Protein AF-A0A6J6XA28-F1 (afdb_monomer_lite)

Radius of gyration: 30.86 Å; chains: 1; bounding box: 81×33×80 Å

Secondary structure (DSSP, 8-state):
-HHHHHHHHHHHT--TTTTTSSHHHHHHHHHHHHHHHHHHHHHHHHHHHHTT--S----S-----HHHHHHHHHHHHHHHHHHHHHHHHHHHT-HHHHSSPPPEEEEEEETTEEEEEEEES-SSEEEEEEEEEE-SS-TT---SEEEEEEE-TTS--PPEEE--EEEETTEEEEEEEEE-SSEEEEEEEEEEETTTEEEEEEEEEEE-

InterPro domains:
  IPR008457 Copper resistance protein D domain [PF05425] (2-90)
  IPR032694 Copper transport protein C/D [PTHR34820] (2-203)

Foldseek 3Di:
DVVVVVVVVVVVVVDPPCLPPDPLNVVVVVLVVLVVVLVVVVVVVVCVVVVPPDDDDDDDDDPPPVVNVVVVVVSVVSVVVSVVVVVVVVVVSPVCVVPPQCWDWDWDAWPNKIWIWIWPSQAAFWIKIKIAIADPPDLQAFFPDKWKWKDAVVDPDPIHTDDWDDPDRSMIIDRGPHDHDFDFIKMKMWGHHPNHDITIDIDTRGYD

Structure (mmCIF, N/CA/C/O backbone):
data_AF-A0A6J6XA28-F1
#
_entry.id   AF-A0A6J6XA28-F1
#
loop_
_atom_site.group_PDB
_atom_site.id
_atom_site.type_symbol
_atom_site.label_atom_id
_atom_site.label_alt_id
_atom_site.label_comp_id
_atom_site.label_asym_id
_atom_site.label_entity_id
_atom_site.label_seq_id
_atom_site.pdbx_PDB_ins_code
_atom_site.Cartn_x
_atom_site.Cartn_y
_atom_site.Cartn_z
_atom_site.occupancy
_atom_site.B_iso_or_equiv
_atom_site.auth_seq_id
_atom_site.auth_comp_id
_atom_site.auth_asym_id
_atom_site.auth_atom_id
_atom_site.pdbx_PDB_model_num
ATOM 1 N N . MET A 1 1 ? 0.471 -16.548 -41.569 1.00 47.50 1 MET A N 1
ATOM 2 C CA . MET A 1 1 ? 1.062 -16.114 -40.283 1.00 47.50 1 MET A CA 1
ATOM 3 C C . MET A 1 1 ? 2.075 -14.975 -40.429 1.00 47.50 1 MET A C 1
ATOM 5 O O . MET A 1 1 ? 2.009 -14.059 -39.628 1.00 47.50 1 MET A O 1
ATOM 9 N N . ALA A 1 2 ? 2.940 -14.934 -41.454 1.00 48.88 2 ALA A N 1
ATOM 10 C CA . ALA A 1 2 ? 3.823 -13.770 -41.674 1.00 48.88 2 ALA A CA 1
ATOM 11 C C . ALA A 1 2 ? 3.091 -12.513 -42.208 1.00 48.88 2 ALA A C 1
ATOM 13 O O . ALA A 1 2 ? 3.475 -11.390 -41.903 1.00 48.88 2 ALA A O 1
ATOM 14 N N . LEU A 1 3 ? 1.999 -12.691 -42.963 1.00 47.97 3 LEU A N 1
ATOM 15 C CA . LEU A 1 3 ? 1.281 -11.584 -43.613 1.00 47.97 3 LEU A CA 1
ATOM 16 C C . LEU A 1 3 ? 0.371 -10.785 -42.655 1.00 47.97 3 LEU A C 1
ATOM 18 O O . LEU A 1 3 ? 0.188 -9.585 -42.834 1.00 47.97 3 LEU A O 1
ATOM 22 N N . SER A 1 4 ? -0.170 -11.422 -41.610 1.00 50.34 4 SER A N 1
ATOM 23 C CA . SER A 1 4 ? -1.056 -10.770 -40.630 1.00 50.34 4 SER A CA 1
ATOM 24 C C . SER A 1 4 ? -0.295 -9.886 -39.640 1.00 50.34 4 SER A C 1
ATOM 26 O O . SER A 1 4 ? -0.815 -8.849 -39.237 1.00 50.34 4 SER A O 1
ATOM 28 N N . GLY A 1 5 ? 0.953 -10.244 -39.315 1.00 49.97 5 GLY A N 1
ATOM 29 C CA . GLY A 1 5 ? 1.827 -9.431 -38.465 1.00 49.97 5 GLY A CA 1
ATOM 30 C C . GLY A 1 5 ? 2.211 -8.099 -39.116 1.00 49.97 5 GLY A C 1
ATOM 31 O O . GLY A 1 5 ? 2.236 -7.075 -38.444 1.00 49.97 5 GLY A O 1
ATOM 32 N N . VAL A 1 6 ? 2.409 -8.082 -40.440 1.00 55.50 6 VAL A N 1
ATOM 33 C CA . VAL A 1 6 ? 2.708 -6.851 -41.197 1.00 55.50 6 VAL A CA 1
ATOM 34 C C . VAL A 1 6 ? 1.489 -5.922 -41.252 1.00 55.50 6 VAL A C 1
ATOM 36 O O . VAL A 1 6 ? 1.622 -4.714 -41.076 1.00 55.50 6 VAL A O 1
ATOM 39 N N . VAL A 1 7 ? 0.281 -6.472 -41.416 1.00 57.00 7 VAL A N 1
ATOM 40 C CA . VAL A 1 7 ? -0.965 -5.682 -41.422 1.00 57.00 7 VAL A CA 1
ATOM 41 C C . VAL A 1 7 ? -1.300 -5.133 -40.029 1.00 57.00 7 VAL A C 1
ATOM 43 O O . VAL A 1 7 ? -1.771 -4.001 -39.917 1.00 57.00 7 VAL A O 1
ATOM 46 N N . GLN A 1 8 ? -1.025 -5.886 -38.958 1.00 54.06 8 GLN A N 1
ATOM 47 C CA . GLN A 1 8 ? -1.181 -5.396 -37.582 1.00 54.06 8 GLN A CA 1
ATOM 48 C C . GLN A 1 8 ? -0.136 -4.339 -37.216 1.00 54.06 8 GLN A C 1
ATOM 50 O O . GLN A 1 8 ? -0.501 -3.333 -36.610 1.00 54.06 8 GLN A O 1
ATOM 55 N N . ALA A 1 9 ? 1.114 -4.499 -37.661 1.00 50.31 9 ALA A N 1
ATOM 56 C CA . ALA A 1 9 ? 2.158 -3.492 -37.487 1.00 50.31 9 ALA A CA 1
ATOM 57 C C . ALA A 1 9 ? 1.793 -2.170 -38.181 1.00 50.31 9 ALA A C 1
ATOM 59 O O . ALA A 1 9 ? 1.974 -1.107 -37.598 1.00 50.31 9 ALA A O 1
ATOM 60 N N . LEU A 1 10 ? 1.190 -2.227 -39.376 1.00 52.31 10 LEU A N 1
ATOM 61 C CA . LEU A 1 10 ? 0.716 -1.041 -40.101 1.00 52.31 10 LEU A CA 1
ATOM 62 C C . LEU A 1 10 ? -0.520 -0.385 -39.463 1.00 52.31 10 LEU A C 1
ATOM 64 O O . LEU A 1 10 ? -0.691 0.823 -39.592 1.00 52.31 10 LEU A O 1
ATOM 68 N N . ARG A 1 11 ? -1.362 -1.141 -38.741 1.00 54.91 11 ARG A N 1
ATOM 69 C CA . ARG A 1 11 ? -2.490 -0.576 -37.972 1.00 54.91 11 ARG A CA 1
ATOM 70 C C . ARG A 1 11 ? -2.069 0.011 -36.623 1.00 54.91 11 ARG A C 1
ATOM 72 O O . ARG A 1 11 ? -2.659 0.999 -36.200 1.00 54.91 11 ARG A O 1
ATOM 79 N N . GLN A 1 12 ? -1.043 -0.539 -35.973 1.00 43.19 12 GLN A N 1
ATOM 80 C CA . GLN A 1 12 ? -0.402 0.097 -34.811 1.00 43.19 12 GLN A CA 1
ATOM 81 C C . GLN A 1 12 ? 0.414 1.339 -35.205 1.00 43.19 12 GLN A C 1
ATOM 83 O O . GLN A 1 12 ? 0.553 2.255 -34.401 1.00 43.19 12 GLN A O 1
ATOM 88 N N . LEU A 1 13 ? 0.848 1.434 -36.467 1.00 46.06 13 LEU A N 1
ATOM 89 C CA . LEU A 1 13 ? 1.416 2.636 -37.094 1.00 46.06 13 LEU A CA 1
ATOM 90 C C . LEU A 1 13 ? 0.362 3.712 -37.448 1.00 46.06 13 LEU A C 1
ATOM 92 O O . LEU A 1 13 ? 0.594 4.565 -38.301 1.00 46.06 13 LEU A O 1
ATOM 96 N N . GLY A 1 14 ? -0.802 3.694 -36.796 1.00 42.38 14 GLY A N 1
ATOM 97 C CA . GLY A 1 14 ? -1.928 4.605 -37.025 1.00 42.38 14 GLY A CA 1
ATOM 98 C C . GLY A 1 14 ? -1.754 6.034 -36.500 1.00 42.38 14 GLY A C 1
ATOM 99 O O . GLY A 1 14 ? -2.740 6.748 -36.357 1.00 42.38 14 GLY A O 1
ATOM 100 N N . SER A 1 15 ? -0.534 6.489 -36.212 1.00 49.00 15 SER A N 1
ATOM 101 C CA . SER A 1 15 ? -0.290 7.908 -35.948 1.00 49.00 15 SER A CA 1
ATOM 102 C C . SER A 1 15 ? 1.122 8.302 -36.363 1.00 49.00 15 SER A C 1
ATOM 104 O O . SER A 1 15 ? 2.054 8.332 -35.562 1.00 49.00 15 SER A O 1
ATOM 106 N N . PHE A 1 16 ? 1.270 8.694 -37.628 1.00 47.44 16 PHE A N 1
ATOM 107 C CA . PHE A 1 16 ? 2.436 9.448 -38.104 1.00 47.44 16 PHE A CA 1
ATOM 108 C C . PHE A 1 16 ? 2.680 10.741 -37.294 1.00 47.44 16 PHE A C 1
ATOM 110 O O . PHE A 1 16 ? 3.769 11.300 -37.350 1.00 47.44 16 PHE A O 1
ATOM 117 N N . ASN A 1 17 ? 1.702 11.186 -36.495 1.00 45.00 17 ASN A N 1
ATOM 118 C CA . ASN A 1 17 ? 1.796 12.354 -35.619 1.00 45.00 17 ASN A CA 1
ATOM 119 C C . ASN A 1 17 ? 2.495 12.049 -34.273 1.00 45.00 17 ASN A C 1
ATOM 121 O O . ASN A 1 17 ? 3.013 12.950 -33.620 1.00 45.00 17 ASN A O 1
ATOM 125 N N . ALA A 1 18 ? 2.584 10.774 -33.870 1.00 46.44 18 ALA A N 1
ATOM 126 C CA . ALA A 1 18 ? 3.345 10.359 -32.686 1.00 46.44 18 ALA A CA 1
ATOM 127 C C . ALA A 1 18 ? 4.867 10.318 -32.938 1.00 46.44 18 ALA A C 1
ATOM 129 O O . ALA A 1 18 ? 5.649 10.419 -31.994 1.00 46.44 18 ALA A O 1
ATOM 130 N N . LEU A 1 19 ? 5.290 10.210 -34.203 1.00 46.62 19 LEU A N 1
ATOM 131 C CA . LEU A 1 19 ? 6.700 10.148 -34.613 1.00 46.62 19 LEU A CA 1
ATOM 132 C C . LEU A 1 19 ? 7.415 11.506 -34.577 1.00 46.62 19 LEU A C 1
ATOM 134 O O . LEU A 1 19 ? 8.636 11.534 -34.453 1.00 46.62 19 LEU A O 1
ATOM 138 N N . THR A 1 20 ? 6.686 12.620 -34.672 1.00 52.06 20 THR A N 1
ATOM 139 C CA . THR A 1 20 ? 7.284 13.962 -34.777 1.00 52.06 20 THR A CA 1
ATOM 140 C C . THR A 1 20 ? 6.996 14.874 -33.584 1.00 52.06 20 THR A C 1
ATOM 142 O O . THR A 1 20 ? 7.818 15.739 -33.305 1.00 52.06 20 THR A O 1
ATOM 145 N N . ASN A 1 21 ? 5.900 14.665 -32.838 1.00 47.25 21 ASN A N 1
ATOM 146 C CA . ASN A 1 21 ? 5.492 15.542 -31.725 1.00 47.25 21 ASN A CA 1
ATOM 147 C C . ASN A 1 21 ? 5.671 14.948 -30.314 1.00 47.25 21 ASN A C 1
ATOM 149 O O . ASN A 1 21 ? 5.225 15.546 -29.338 1.00 47.25 21 ASN A O 1
ATOM 153 N N . THR A 1 22 ? 6.318 13.788 -30.168 1.00 59.22 22 THR A N 1
ATOM 154 C CA . THR A 1 22 ? 6.568 13.174 -28.851 1.00 59.22 22 THR A CA 1
ATOM 155 C C . THR A 1 22 ? 8.067 13.005 -28.599 1.00 59.22 22 THR A C 1
ATOM 157 O O . THR A 1 22 ? 8.825 12.710 -29.524 1.00 59.22 22 THR A O 1
ATOM 160 N N . SER A 1 23 ? 8.507 13.141 -27.341 1.00 57.81 23 SER A N 1
ATOM 161 C CA . SER A 1 23 ? 9.904 12.899 -26.924 1.00 57.81 23 SER A CA 1
ATOM 162 C C . SER A 1 23 ? 10.412 11.503 -27.317 1.00 57.81 23 SER A C 1
ATOM 164 O O . SER A 1 23 ? 11.607 11.293 -27.498 1.00 57.81 23 SER A O 1
ATOM 166 N N . TYR A 1 24 ? 9.499 10.545 -27.492 1.00 54.84 24 TYR A N 1
ATOM 167 C CA . TYR A 1 24 ? 9.795 9.204 -27.985 1.00 54.84 24 TYR A CA 1
ATOM 168 C C . TYR A 1 24 ? 10.223 9.205 -29.463 1.00 54.84 24 TYR A C 1
ATOM 170 O O . TYR A 1 24 ? 11.218 8.577 -29.829 1.00 54.84 24 TYR A O 1
ATOM 178 N N . GLY A 1 25 ? 9.498 9.942 -30.312 1.00 55.88 25 GLY A N 1
ATOM 179 C CA . GLY A 1 25 ? 9.781 10.050 -31.744 1.00 55.88 25 GLY A CA 1
ATOM 180 C C . GLY A 1 25 ? 11.133 10.704 -32.039 1.00 55.88 25 GLY A C 1
ATOM 181 O O . GLY A 1 25 ? 11.901 10.205 -32.862 1.00 55.88 25 GLY A O 1
ATOM 182 N N . THR A 1 26 ? 11.489 11.759 -31.300 1.00 60.62 26 THR A N 1
ATOM 183 C CA . THR A 1 26 ? 12.793 12.430 -31.440 1.00 60.62 26 THR A CA 1
ATOM 184 C C . THR A 1 26 ? 13.956 11.553 -30.973 1.00 60.62 26 THR A C 1
ATOM 186 O O . THR A 1 26 ? 14.986 11.499 -31.650 1.00 60.62 26 THR A O 1
ATOM 189 N N . LEU A 1 27 ? 13.792 10.799 -29.879 1.00 65.75 27 LEU A N 1
ATOM 190 C CA . LEU A 1 27 ? 14.783 9.812 -29.434 1.00 65.75 27 LEU A CA 1
ATOM 191 C C . LEU A 1 27 ? 14.988 8.694 -30.467 1.00 65.75 27 LEU A C 1
ATOM 193 O O . LEU A 1 27 ? 16.124 8.285 -30.719 1.00 65.75 27 LEU A O 1
ATOM 197 N N . LEU A 1 28 ? 13.914 8.229 -31.112 1.00 63.97 28 LEU A N 1
ATOM 198 C CA . LEU A 1 28 ? 13.995 7.220 -32.168 1.00 63.97 28 LEU A CA 1
ATOM 199 C C . LEU A 1 28 ? 14.766 7.732 -33.396 1.00 63.97 28 LEU A C 1
ATOM 201 O O . LEU A 1 28 ? 15.584 7.000 -33.954 1.00 63.97 28 LEU A O 1
ATOM 205 N N . ILE A 1 29 ? 14.558 8.991 -33.789 1.00 64.94 29 ILE A N 1
ATOM 206 C CA . ILE A 1 29 ? 15.274 9.617 -34.911 1.00 64.94 29 ILE A CA 1
ATOM 207 C C . ILE A 1 29 ? 16.775 9.715 -34.615 1.00 64.94 29 ILE A C 1
ATOM 209 O O . ILE A 1 29 ? 17.587 9.267 -35.427 1.00 64.94 29 ILE A O 1
ATOM 213 N N . TRP A 1 30 ? 17.160 10.221 -33.437 1.00 72.44 30 TRP A N 1
ATOM 214 C CA . TRP A 1 30 ? 18.573 10.304 -33.037 1.00 72.44 30 TRP A CA 1
ATOM 215 C C . TRP A 1 30 ? 19.254 8.937 -33.007 1.00 72.44 30 TRP A C 1
ATOM 217 O O . TRP A 1 30 ? 20.399 8.794 -33.438 1.00 72.44 30 TRP A O 1
ATOM 227 N N . LYS A 1 31 ? 18.526 7.910 -32.570 1.00 66.44 31 LYS A N 1
ATOM 228 C CA . LYS A 1 31 ? 18.993 6.526 -32.569 1.00 66.44 31 LYS A CA 1
ATOM 229 C C . LYS A 1 31 ? 19.266 6.000 -33.980 1.00 66.44 31 LYS A C 1
ATOM 231 O O . LYS A 1 31 ? 20.311 5.395 -34.210 1.00 66.44 31 LYS A O 1
ATOM 236 N N . ILE A 1 32 ? 18.360 6.242 -34.927 1.00 71.88 32 ILE A N 1
ATOM 237 C CA . ILE A 1 32 ? 18.536 5.836 -36.330 1.00 71.88 32 ILE A CA 1
ATOM 238 C C . ILE A 1 32 ? 19.738 6.558 -36.951 1.00 71.88 32 ILE A C 1
ATOM 240 O O . ILE A 1 32 ? 20.551 5.916 -37.615 1.00 71.88 32 ILE A O 1
ATOM 244 N N . ILE A 1 33 ? 19.898 7.860 -36.683 1.00 73.38 33 ILE A N 1
ATOM 245 C CA . ILE A 1 33 ? 21.050 8.651 -37.145 1.00 73.38 33 ILE A CA 1
ATOM 246 C C . ILE A 1 33 ? 22.363 8.071 -36.599 1.00 73.38 33 ILE A C 1
ATOM 248 O O . ILE A 1 33 ? 23.308 7.868 -37.362 1.00 73.38 33 ILE A O 1
ATOM 252 N N . ALA A 1 34 ? 22.420 7.749 -35.304 1.00 71.44 34 ALA A N 1
ATOM 253 C CA . ALA A 1 34 ? 23.608 7.174 -34.676 1.00 71.44 34 ALA A CA 1
ATOM 254 C C . ALA A 1 34 ? 23.977 5.800 -35.263 1.00 71.44 34 ALA A C 1
ATOM 256 O O . ALA A 1 34 ? 25.144 5.549 -35.571 1.00 71.44 34 ALA A O 1
ATOM 257 N N . VAL A 1 35 ? 22.989 4.922 -35.478 1.00 68.88 35 VAL A N 1
ATOM 258 C CA . VAL A 1 35 ? 23.205 3.610 -36.110 1.00 68.88 35 VAL A CA 1
ATOM 259 C C . VAL A 1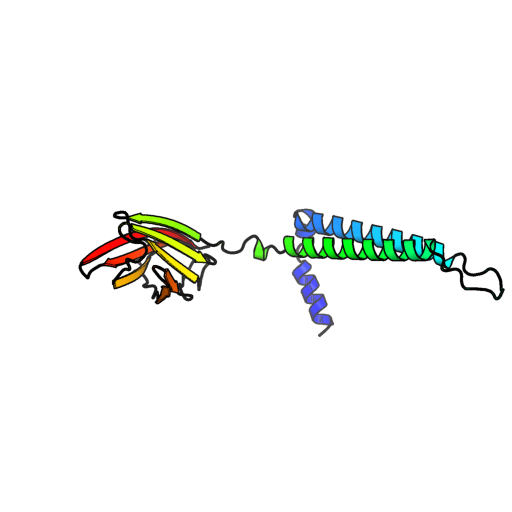 35 ? 23.687 3.771 -37.553 1.00 68.88 35 VAL A C 1
ATOM 261 O O . VAL A 1 35 ? 24.644 3.109 -37.951 1.00 68.88 35 VAL A O 1
ATOM 264 N N . ALA A 1 36 ? 23.082 4.674 -38.330 1.00 70.12 36 ALA A N 1
ATOM 265 C CA . ALA A 1 36 ? 23.499 4.949 -39.703 1.00 70.12 36 ALA A CA 1
ATOM 266 C C . ALA A 1 36 ? 24.941 5.480 -39.773 1.00 70.12 36 ALA A C 1
ATOM 268 O O . ALA A 1 36 ? 25.719 5.027 -40.614 1.00 70.12 36 ALA A O 1
ATOM 269 N N . ALA A 1 37 ? 25.326 6.378 -38.858 1.00 74.06 37 ALA A N 1
ATOM 270 C CA . ALA A 1 37 ? 26.693 6.880 -38.753 1.00 74.06 37 ALA A CA 1
ATOM 271 C C . ALA A 1 37 ? 27.687 5.753 -38.433 1.00 74.06 37 ALA A C 1
ATOM 273 O O . ALA A 1 37 ? 28.732 5.651 -39.074 1.00 74.06 37 ALA A O 1
ATOM 274 N N . LEU A 1 38 ? 27.342 4.859 -37.502 1.00 70.94 38 LEU A N 1
ATOM 275 C CA . LEU A 1 38 ? 28.176 3.705 -37.170 1.00 70.94 38 LEU A CA 1
ATOM 276 C C . LEU A 1 38 ? 28.344 2.776 -38.377 1.00 70.94 38 LEU A C 1
ATOM 278 O O . LEU A 1 38 ? 29.468 2.417 -38.725 1.00 70.94 38 LEU A O 1
ATOM 282 N N . VAL A 1 39 ? 27.251 2.435 -39.064 1.00 71.38 39 VAL A N 1
ATOM 283 C CA . VAL A 1 39 ? 27.289 1.596 -40.271 1.00 71.38 39 VAL A CA 1
ATOM 284 C C . VAL A 1 39 ? 28.137 2.241 -41.368 1.00 71.38 39 VAL A C 1
ATOM 286 O O . VAL A 1 39 ? 28.935 1.546 -41.994 1.00 71.38 39 VAL A O 1
ATOM 289 N N . ALA A 1 40 ? 28.035 3.557 -41.573 1.00 68.94 40 ALA A N 1
ATOM 290 C CA . ALA A 1 40 ? 28.864 4.282 -42.534 1.00 68.94 40 ALA A CA 1
ATOM 291 C C . ALA A 1 40 ? 30.358 4.218 -42.171 1.00 68.94 40 ALA A C 1
ATOM 293 O O . ALA A 1 40 ? 31.191 3.935 -43.033 1.00 68.94 40 ALA A O 1
ATOM 294 N N . ILE A 1 41 ? 30.699 4.396 -40.890 1.00 70.88 41 ILE A N 1
ATOM 295 C CA . ILE A 1 41 ? 32.076 4.271 -40.386 1.00 70.88 41 ILE A CA 1
ATOM 296 C C . ILE A 1 41 ? 32.596 2.837 -40.574 1.00 70.88 41 ILE A C 1
ATOM 298 O O . ILE A 1 41 ? 33.718 2.637 -41.047 1.00 70.88 41 ILE A O 1
ATOM 302 N N . ALA A 1 42 ? 31.783 1.826 -40.261 1.00 62.16 42 ALA A N 1
ATOM 303 C CA . ALA A 1 42 ? 32.131 0.419 -40.439 1.00 62.16 42 ALA A CA 1
ATOM 304 C C . ALA A 1 42 ? 32.311 0.053 -41.923 1.00 62.16 42 ALA A C 1
ATOM 306 O O . ALA A 1 42 ? 33.273 -0.631 -42.277 1.00 62.16 42 ALA A O 1
ATOM 307 N N . ALA A 1 43 ? 31.440 0.544 -42.809 1.00 65.44 43 ALA A N 1
ATOM 308 C CA . ALA A 1 43 ? 31.527 0.328 -44.251 1.00 65.44 43 ALA A CA 1
ATOM 309 C C . ALA A 1 43 ? 32.773 0.994 -44.855 1.00 65.44 43 ALA A C 1
ATOM 311 O O . ALA A 1 43 ? 33.506 0.351 -45.609 1.00 65.44 43 ALA A O 1
ATOM 312 N N . ALA A 1 44 ? 33.067 2.239 -44.466 1.00 67.88 44 ALA A N 1
ATOM 313 C CA . ALA A 1 44 ? 34.281 2.943 -44.871 1.00 67.88 44 ALA A CA 1
ATOM 314 C C . ALA A 1 44 ? 35.546 2.222 -44.371 1.00 67.88 44 ALA A C 1
ATOM 316 O O . ALA A 1 44 ? 36.524 2.072 -45.107 1.00 67.88 44 ALA A O 1
ATOM 317 N N . SER A 1 45 ? 35.510 1.696 -43.142 1.00 60.06 45 SER A N 1
ATOM 318 C CA . SER A 1 45 ? 36.588 0.872 -42.589 1.00 60.06 45 SER A CA 1
ATOM 319 C C . SER A 1 45 ? 36.773 -0.439 -43.364 1.00 60.06 45 SER A C 1
ATOM 321 O O . SER A 1 45 ? 37.906 -0.828 -43.653 1.00 60.06 45 SER A O 1
ATOM 323 N N . ARG A 1 46 ? 35.674 -1.089 -43.778 1.00 61.78 46 ARG A N 1
ATOM 324 C CA . ARG A 1 46 ? 35.691 -2.334 -44.563 1.00 61.78 46 ARG A CA 1
ATOM 325 C C . ARG A 1 46 ? 36.206 -2.122 -45.986 1.00 61.78 46 ARG A C 1
ATOM 327 O O . ARG A 1 46 ? 36.976 -2.934 -46.487 1.00 61.78 46 ARG A O 1
ATOM 334 N N . GLN A 1 47 ? 35.841 -1.023 -46.641 1.00 60.34 47 GLN A N 1
ATOM 335 C CA . GLN A 1 47 ? 36.374 -0.695 -47.968 1.00 60.34 47 GLN A CA 1
ATOM 336 C C . GLN A 1 47 ? 37.876 -0.387 -47.917 1.00 60.34 47 GLN A C 1
ATOM 338 O O . GLN A 1 47 ? 38.630 -0.838 -48.780 1.00 60.34 47 GLN A O 1
ATOM 343 N N . ALA A 1 48 ? 38.337 0.292 -46.863 1.00 61.00 48 ALA A N 1
ATOM 344 C CA . ALA A 1 48 ? 39.756 0.563 -46.657 1.00 61.00 48 ALA A CA 1
ATOM 345 C C . ALA A 1 48 ? 40.588 -0.711 -46.406 1.00 61.00 48 ALA A C 1
ATOM 347 O O . ALA A 1 48 ? 41.778 -0.734 -46.728 1.00 61.00 48 ALA A O 1
ATOM 348 N N . THR A 1 49 ? 39.990 -1.770 -45.849 1.00 58.31 49 THR A N 1
ATOM 349 C CA . THR A 1 49 ? 40.663 -3.062 -45.637 1.00 58.31 49 THR A CA 1
ATOM 350 C C . THR A 1 49 ? 40.558 -4.006 -46.835 1.00 58.31 49 THR A C 1
ATOM 352 O O . THR A 1 49 ? 41.527 -4.712 -47.110 1.00 58.31 49 THR A O 1
ATOM 355 N N . HIS A 1 50 ? 39.463 -3.977 -47.602 1.00 51.66 50 HIS A N 1
ATOM 356 C CA . HIS A 1 50 ? 39.307 -4.781 -48.822 1.00 51.66 50 HIS A CA 1
ATOM 357 C C . HIS A 1 50 ? 40.069 -4.219 -50.042 1.00 51.66 50 HIS A C 1
ATOM 359 O O . HIS A 1 50 ? 40.430 -4.982 -50.933 1.00 51.66 50 HIS A O 1
ATOM 365 N N . GLY A 1 51 ? 40.380 -2.918 -50.082 1.00 48.94 51 GLY A N 1
ATOM 366 C CA . GLY A 1 51 ? 41.057 -2.276 -51.220 1.00 48.94 51 GLY A CA 1
ATOM 367 C C . GLY A 1 51 ? 42.572 -2.511 -51.352 1.00 48.94 51 GLY A C 1
ATOM 368 O O . GLY A 1 51 ? 43.180 -1.959 -52.263 1.00 48.94 51 GLY A O 1
ATOM 369 N N . LYS A 1 52 ? 43.218 -3.281 -50.461 1.00 50.66 52 LYS A N 1
ATOM 370 C CA . LYS A 1 52 ? 44.685 -3.509 -50.493 1.00 50.66 52 LYS A CA 1
ATOM 371 C C . LYS A 1 52 ? 45.095 -4.962 -50.225 1.00 50.66 52 LYS A C 1
ATOM 373 O O . LYS A 1 52 ? 46.138 -5.214 -49.629 1.00 50.66 52 LYS A O 1
ATOM 378 N N . ALA A 1 53 ? 44.274 -5.916 -50.658 1.00 48.25 53 ALA A N 1
ATOM 379 C CA . ALA A 1 53 ? 44.572 -7.350 -50.594 1.00 48.25 53 ALA A CA 1
ATOM 380 C C . ALA A 1 53 ? 44.856 -7.964 -51.980 1.00 48.25 53 ALA A C 1
ATOM 382 O O . ALA A 1 53 ? 44.527 -9.118 -52.223 1.00 48.25 53 ALA A O 1
ATOM 383 N N . PHE A 1 54 ? 45.472 -7.207 -52.893 1.00 47.81 54 PHE A N 1
ATOM 384 C CA . PHE A 1 54 ? 46.080 -7.771 -54.101 1.00 47.81 54 PHE A CA 1
ATOM 385 C C . PHE A 1 54 ? 47.448 -7.130 -54.328 1.00 47.81 54 PHE A C 1
ATOM 387 O O . PHE A 1 54 ? 47.560 -6.021 -54.844 1.00 47.81 54 PHE A O 1
ATOM 394 N N . GLY A 1 55 ? 48.495 -7.823 -53.879 1.00 42.03 55 GLY A N 1
ATOM 395 C CA . GLY A 1 55 ? 49.867 -7.353 -54.022 1.00 42.03 55 GLY A CA 1
ATOM 396 C C . GLY A 1 55 ? 50.914 -8.212 -53.313 1.00 42.03 55 GLY A C 1
ATOM 397 O O . GLY A 1 55 ? 51.501 -7.749 -52.348 1.00 42.03 55 GLY A O 1
ATOM 398 N N . ARG A 1 56 ? 51.197 -9.384 -53.905 1.00 44.22 56 ARG A N 1
ATOM 399 C CA . ARG A 1 56 ? 52.460 -10.165 -53.870 1.00 44.22 56 ARG A CA 1
ATOM 400 C C . ARG A 1 56 ? 52.709 -11.172 -52.724 1.00 44.22 56 ARG A C 1
ATOM 402 O O . ARG A 1 56 ? 52.957 -10.827 -51.580 1.00 44.22 56 ARG A O 1
ATOM 409 N N . THR A 1 57 ? 52.701 -12.439 -53.156 1.00 53.16 57 THR A N 1
ATOM 410 C CA . THR A 1 57 ? 53.603 -13.577 -52.865 1.00 53.16 57 THR A CA 1
ATOM 411 C C . THR A 1 57 ? 54.815 -13.355 -51.949 1.00 53.16 57 THR A C 1
ATOM 413 O O . THR A 1 57 ? 55.654 -12.507 -52.249 1.00 53.16 57 THR A O 1
ATOM 416 N N . GLY A 1 58 ? 54.997 -14.264 -50.985 1.00 36.03 58 GLY A N 1
ATOM 417 C CA . GLY A 1 58 ? 56.281 -14.548 -50.331 1.00 36.03 58 GLY A CA 1
ATOM 418 C C . GLY A 1 58 ? 56.096 -15.221 -48.971 1.00 36.03 58 GLY A C 1
ATOM 419 O O . GLY A 1 58 ? 55.437 -14.659 -48.106 1.00 36.03 58 GLY A O 1
ATOM 420 N N . ALA A 1 59 ? 56.628 -16.433 -48.806 1.00 58.31 59 ALA A N 1
ATOM 421 C CA . ALA A 1 59 ? 56.718 -17.123 -47.523 1.00 58.31 59 ALA A CA 1
ATOM 422 C C . ALA A 1 59 ? 57.598 -16.319 -46.551 1.00 58.31 59 ALA A C 1
ATOM 424 O O . ALA A 1 59 ? 58.650 -15.863 -46.978 1.00 58.31 59 ALA A O 1
ATOM 425 N N . ASP A 1 60 ? 57.123 -16.116 -45.316 1.00 45.25 60 ASP A N 1
ATOM 426 C CA . ASP A 1 60 ? 57.883 -15.974 -44.057 1.00 45.25 60 ASP A CA 1
ATOM 427 C C . ASP A 1 60 ? 57.014 -15.258 -43.010 1.00 45.25 60 ASP A C 1
ATOM 429 O O . ASP A 1 60 ? 56.500 -14.170 -43.253 1.00 45.25 60 ASP A O 1
ATOM 433 N N . SER A 1 61 ? 56.805 -15.927 -41.866 1.00 49.53 61 SER A N 1
ATOM 434 C CA . SER A 1 61 ? 56.134 -15.468 -40.631 1.00 49.53 61 SER A CA 1
ATOM 435 C C . SER A 1 61 ? 54.992 -14.458 -40.814 1.00 49.53 61 SER A C 1
ATOM 437 O O . SER A 1 61 ? 55.260 -13.269 -40.932 1.00 49.53 61 SER A O 1
ATOM 439 N N . VAL A 1 62 ? 53.726 -14.905 -40.743 1.00 53.16 62 VAL A N 1
ATOM 440 C CA . VAL A 1 62 ? 52.540 -14.021 -40.747 1.00 53.16 62 VAL A CA 1
ATOM 441 C C . VAL A 1 62 ? 52.746 -12.901 -39.719 1.00 53.16 62 VAL A C 1
ATOM 443 O O . VAL A 1 62 ? 52.640 -13.165 -38.516 1.00 53.16 62 VAL A O 1
ATOM 446 N N . PRO A 1 63 ? 53.056 -11.658 -40.137 1.00 50.12 63 PRO A N 1
ATOM 447 C CA . PRO A 1 63 ? 53.187 -10.565 -39.201 1.00 50.12 63 PRO A CA 1
ATOM 448 C C . PRO A 1 63 ? 51.773 -10.324 -38.705 1.00 50.12 63 PRO A C 1
ATOM 450 O O . PRO A 1 63 ? 50.870 -10.031 -39.491 1.00 50.12 63 PRO A O 1
ATOM 453 N N . ILE A 1 64 ? 51.537 -10.517 -37.410 1.00 53.88 64 ILE A N 1
ATOM 454 C CA . ILE A 1 64 ? 50.279 -10.092 -36.818 1.00 53.88 64 ILE A CA 1
ATOM 455 C C . ILE A 1 64 ? 50.226 -8.577 -37.015 1.00 53.88 64 ILE A C 1
ATOM 457 O O . ILE A 1 64 ? 50.899 -7.833 -36.300 1.00 53.88 64 ILE A O 1
ATOM 461 N N . ASP A 1 65 ? 49.456 -8.134 -38.013 1.00 58.31 65 ASP A N 1
ATOM 462 C CA . ASP A 1 65 ? 49.161 -6.733 -38.297 1.00 58.31 65 ASP A CA 1
ATOM 463 C C . ASP A 1 65 ? 48.371 -6.168 -37.104 1.00 58.31 65 ASP A C 1
ATOM 465 O O . ASP A 1 65 ? 47.150 -5.996 -37.142 1.00 58.31 65 ASP A O 1
ATOM 469 N N . ARG A 1 66 ? 49.083 -5.865 -36.011 1.00 56.75 66 ARG A N 1
ATOM 470 C CA . ARG A 1 66 ? 48.572 -5.201 -34.807 1.00 56.75 66 ARG A CA 1
ATOM 471 C C . ARG A 1 66 ? 47.634 -4.030 -35.129 1.00 56.75 66 ARG A C 1
ATOM 473 O O . ARG A 1 66 ? 46.571 -3.979 -34.514 1.00 56.75 66 ARG A O 1
ATOM 480 N N . PRO A 1 67 ? 47.920 -3.128 -36.097 1.00 58.12 67 PRO A N 1
ATOM 481 C CA . PRO A 1 67 ? 47.000 -2.029 -36.392 1.00 58.12 67 PRO A CA 1
ATOM 482 C C . PRO A 1 67 ? 45.667 -2.493 -36.997 1.00 58.12 67 PRO A C 1
ATOM 484 O O . PRO A 1 67 ? 44.650 -1.838 -36.780 1.00 58.12 67 PRO A O 1
ATOM 487 N N . ARG A 1 68 ? 45.627 -3.622 -37.719 1.00 62.25 68 ARG A N 1
ATOM 488 C CA . ARG A 1 68 ? 44.377 -4.186 -38.257 1.00 62.25 68 ARG A CA 1
ATOM 489 C C . ARG A 1 68 ? 43.523 -4.819 -37.161 1.00 62.25 68 ARG A C 1
ATOM 491 O O . ARG A 1 68 ? 42.313 -4.611 -37.160 1.00 62.25 68 ARG A O 1
ATOM 498 N N . LEU A 1 69 ? 44.147 -5.517 -36.213 1.00 65.69 69 LEU A N 1
ATOM 499 C CA . LEU A 1 69 ? 43.454 -6.088 -35.052 1.00 65.69 69 LEU A CA 1
ATOM 500 C C . LEU A 1 69 ? 42.905 -5.005 -34.125 1.00 65.69 69 LEU A C 1
ATOM 502 O O . LEU A 1 69 ? 41.738 -5.063 -33.757 1.00 65.69 69 LEU A O 1
ATOM 506 N N . VAL A 1 70 ? 43.696 -3.970 -33.823 1.00 65.56 70 VAL A N 1
ATOM 507 C CA . VAL A 1 70 ? 43.233 -2.832 -33.011 1.00 65.56 70 VAL A CA 1
ATOM 508 C C . VAL A 1 70 ? 42.036 -2.147 -33.673 1.00 65.56 70 VAL A C 1
ATOM 510 O O . VAL A 1 70 ? 41.065 -1.813 -33.003 1.00 65.56 70 VAL A O 1
ATOM 513 N N . ARG A 1 71 ? 42.050 -1.997 -35.003 1.00 66.06 71 ARG A N 1
ATOM 514 C CA . ARG A 1 71 ? 40.935 -1.393 -35.743 1.00 66.06 71 ARG A CA 1
ATOM 515 C C . ARG A 1 71 ? 39.674 -2.262 -35.732 1.00 66.06 71 ARG A C 1
ATOM 517 O O . ARG A 1 71 ? 38.582 -1.712 -35.652 1.00 66.06 71 ARG A O 1
ATOM 524 N N . ALA A 1 72 ? 39.815 -3.586 -35.792 1.00 72.75 72 ALA A N 1
ATOM 525 C CA . ALA A 1 72 ? 38.693 -4.516 -35.666 1.00 72.75 72 ALA A CA 1
ATOM 526 C C . ALA A 1 72 ? 38.081 -4.478 -34.255 1.00 72.75 72 ALA A C 1
ATOM 528 O O . ALA A 1 72 ? 36.869 -4.323 -34.125 1.00 72.75 72 ALA A O 1
ATOM 529 N N . VAL A 1 73 ? 38.920 -4.497 -33.215 1.00 72.81 73 VAL A N 1
ATOM 530 C CA . VAL A 1 73 ? 38.490 -4.417 -31.810 1.00 72.81 73 VAL A CA 1
ATOM 531 C C . VAL A 1 73 ? 37.791 -3.088 -31.511 1.00 72.81 73 VAL A C 1
ATOM 533 O O . VAL A 1 73 ? 36.755 -3.075 -30.856 1.00 72.81 73 VAL A O 1
ATOM 536 N N . ILE A 1 74 ? 38.292 -1.962 -32.034 1.00 70.50 74 ILE A N 1
ATOM 537 C CA . ILE A 1 74 ? 37.631 -0.656 -31.864 1.00 70.50 74 ILE A CA 1
ATOM 538 C C . ILE A 1 74 ? 36.224 -0.664 -32.477 1.00 70.50 74 ILE A C 1
ATOM 540 O O . ILE A 1 74 ? 35.294 -0.147 -31.864 1.00 70.50 74 ILE A O 1
ATOM 544 N N . ILE A 1 75 ? 36.043 -1.258 -33.662 1.00 74.19 75 ILE A N 1
ATOM 545 C CA . ILE A 1 75 ? 34.721 -1.352 -34.304 1.00 74.19 75 ILE A CA 1
ATOM 546 C C . ILE A 1 75 ? 33.778 -2.203 -33.459 1.00 74.19 75 ILE A C 1
ATOM 548 O O . ILE A 1 75 ? 32.638 -1.808 -33.239 1.00 74.19 75 ILE A O 1
ATOM 552 N N . GLU A 1 76 ? 34.257 -3.340 -32.964 1.00 74.00 76 GLU A N 1
ATOM 553 C CA . GLU A 1 76 ? 33.472 -4.237 -32.119 1.00 74.00 76 GLU A CA 1
ATOM 554 C C . GLU A 1 76 ? 33.019 -3.549 -30.822 1.00 74.00 76 GLU A C 1
ATOM 556 O O . GLU A 1 76 ? 31.833 -3.579 -30.490 1.00 74.00 76 GLU A O 1
ATOM 561 N N . VAL A 1 77 ? 33.920 -2.827 -30.149 1.00 75.06 77 VAL A N 1
ATOM 562 C CA . VAL A 1 77 ? 33.600 -2.046 -28.943 1.00 75.06 77 VAL A CA 1
ATOM 563 C C . VAL A 1 77 ? 32.584 -0.943 -29.246 1.00 75.06 77 VAL A C 1
ATOM 565 O O . VAL A 1 77 ? 31.636 -0.760 -28.486 1.00 75.06 77 VAL A O 1
ATOM 568 N N . VAL A 1 78 ? 32.721 -0.230 -30.367 1.00 77.25 78 VAL A N 1
ATOM 569 C CA . VAL A 1 78 ? 31.771 0.823 -30.763 1.00 77.25 78 VAL A CA 1
ATOM 570 C C . VAL A 1 78 ? 30.383 0.242 -31.063 1.00 77.25 78 VAL A C 1
ATOM 572 O O . VAL A 1 78 ? 29.381 0.811 -30.629 1.00 77.25 78 VAL A O 1
ATOM 575 N N . VAL A 1 79 ? 30.303 -0.909 -31.743 1.00 78.56 79 VAL A N 1
ATOM 576 C CA . VAL A 1 79 ? 29.037 -1.631 -31.973 1.00 78.56 79 VAL A CA 1
ATOM 577 C C . VAL A 1 79 ? 28.404 -2.050 -30.647 1.00 78.56 79 VAL A C 1
ATOM 579 O O . VAL A 1 79 ? 27.215 -1.805 -30.447 1.00 78.56 79 VAL A O 1
ATOM 582 N N . ALA A 1 80 ? 29.183 -2.619 -29.725 1.00 71.00 80 ALA A N 1
ATOM 583 C CA . ALA A 1 80 ? 28.692 -3.028 -28.412 1.00 71.00 80 ALA A CA 1
ATOM 584 C C . ALA A 1 80 ? 28.168 -1.832 -27.597 1.00 71.00 80 ALA A C 1
ATOM 586 O O . ALA A 1 80 ? 27.062 -1.891 -27.064 1.00 71.00 80 ALA A O 1
ATOM 587 N N . VAL A 1 81 ? 28.908 -0.717 -27.563 1.00 76.12 81 VAL A N 1
ATOM 588 C CA . VAL A 1 81 ? 28.492 0.523 -26.883 1.00 76.12 81 VAL A CA 1
ATOM 589 C C . VAL A 1 81 ? 27.197 1.074 -27.478 1.00 76.12 81 VAL A C 1
ATOM 591 O O . VAL A 1 81 ? 26.307 1.479 -26.729 1.00 76.12 81 VAL A O 1
ATOM 594 N N . VAL A 1 82 ? 27.039 1.048 -28.805 1.00 77.12 82 VAL A N 1
ATOM 595 C CA . VAL A 1 82 ? 25.792 1.491 -29.440 1.00 77.12 82 VAL A CA 1
ATOM 596 C C . VAL A 1 82 ? 24.636 0.550 -29.140 1.00 77.12 82 VAL A C 1
ATOM 598 O O . VAL A 1 82 ? 23.572 1.042 -28.780 1.00 77.12 82 VAL A O 1
ATOM 601 N N . ILE A 1 83 ? 24.814 -0.772 -29.206 1.00 78.44 83 ILE A N 1
ATOM 602 C CA . ILE A 1 83 ? 23.759 -1.731 -28.836 1.00 78.44 83 ILE A CA 1
ATOM 603 C C . ILE A 1 83 ? 23.326 -1.525 -27.380 1.00 78.44 83 ILE A C 1
ATOM 605 O O . ILE A 1 83 ? 22.126 -1.493 -27.102 1.00 78.44 83 ILE A O 1
ATOM 609 N N . LEU A 1 84 ? 24.272 -1.333 -26.458 1.00 73.69 84 LEU A N 1
ATOM 610 C CA . LEU A 1 84 ? 23.966 -1.062 -25.054 1.00 73.69 84 LEU A CA 1
ATOM 611 C C . LEU A 1 84 ? 23.221 0.265 -24.888 1.00 73.69 84 LEU A C 1
ATOM 613 O O . LEU A 1 84 ? 22.173 0.285 -24.250 1.00 73.69 84 LEU A O 1
ATOM 617 N N . GLY A 1 85 ? 23.674 1.345 -25.530 1.00 72.94 85 GLY A N 1
ATOM 618 C CA . GLY A 1 85 ? 22.972 2.631 -25.503 1.00 72.94 85 GLY A CA 1
ATOM 619 C C . GLY A 1 85 ? 21.548 2.534 -26.061 1.00 72.94 85 GLY A C 1
ATOM 620 O O . GLY A 1 85 ? 20.598 3.033 -25.464 1.00 72.94 85 GLY A O 1
ATOM 621 N N . VAL A 1 86 ? 21.380 1.809 -27.168 1.00 71.75 86 VAL A N 1
ATOM 622 C CA . VAL A 1 86 ? 20.095 1.502 -27.810 1.00 71.75 86 VAL A CA 1
ATOM 623 C C . VAL A 1 86 ? 19.166 0.714 -26.883 1.00 71.75 86 VAL A C 1
ATOM 625 O O . VAL A 1 86 ? 17.972 1.015 -26.830 1.00 71.75 86 VAL A O 1
ATOM 628 N N . THR A 1 87 ? 19.695 -0.292 -26.188 1.00 70.56 87 THR A N 1
ATOM 629 C CA . THR A 1 87 ? 18.934 -1.177 -25.297 1.00 70.56 87 THR A CA 1
ATOM 630 C C . THR A 1 87 ? 18.507 -0.434 -24.033 1.00 70.56 87 THR A C 1
ATOM 632 O O . THR A 1 87 ? 17.329 -0.468 -23.679 1.00 70.56 87 THR A O 1
ATOM 635 N N . SER A 1 88 ? 19.415 0.331 -23.419 1.00 69.00 88 SER A N 1
ATOM 636 C CA . SER A 1 88 ? 19.116 1.190 -22.267 1.00 69.00 88 SER A CA 1
ATOM 637 C C . SER A 1 88 ? 18.049 2.236 -22.592 1.00 69.00 88 SER A C 1
ATOM 639 O O . SER A 1 88 ? 17.143 2.470 -21.794 1.00 69.00 88 SER A O 1
ATOM 641 N N . LEU A 1 89 ? 18.095 2.825 -23.792 1.00 65.75 89 LEU A N 1
ATOM 642 C CA . LEU A 1 89 ? 17.101 3.808 -24.220 1.00 65.75 89 LEU A CA 1
ATOM 643 C C . LEU A 1 89 ? 15.728 3.173 -24.493 1.00 65.75 89 LEU A C 1
ATOM 645 O O . LEU A 1 89 ? 14.709 3.798 -24.225 1.00 65.75 89 LEU A O 1
ATOM 649 N N . LEU A 1 90 ? 15.682 1.930 -24.990 1.00 63.97 90 LEU A N 1
ATOM 650 C CA . LEU A 1 90 ? 14.425 1.186 -25.149 1.00 63.97 90 LEU A CA 1
ATOM 651 C C . LEU A 1 90 ? 13.785 0.837 -23.802 1.00 63.97 90 LEU A C 1
ATOM 653 O O . LEU A 1 90 ? 12.565 0.899 -23.686 1.00 63.97 90 LEU A O 1
ATOM 657 N N . MET A 1 91 ? 14.592 0.519 -22.787 1.00 61.12 91 MET A N 1
ATOM 658 C CA . MET A 1 91 ? 14.101 0.276 -21.429 1.00 61.12 91 MET A CA 1
ATOM 659 C C . MET A 1 91 ? 13.527 1.555 -20.798 1.00 61.12 91 MET A C 1
ATOM 661 O O . MET A 1 91 ? 12.458 1.510 -20.197 1.00 61.12 91 MET A O 1
ATOM 665 N N . ALA A 1 92 ? 14.188 2.701 -20.999 1.00 57.28 92 ALA A N 1
ATOM 666 C CA . ALA A 1 92 ? 13.734 4.004 -20.500 1.00 57.28 92 ALA A CA 1
ATOM 667 C C . ALA A 1 92 ? 12.490 4.551 -21.228 1.00 57.28 92 ALA A C 1
ATOM 669 O O . ALA A 1 92 ? 11.763 5.378 -20.685 1.00 57.28 92 ALA A O 1
ATOM 670 N N . ALA A 1 93 ? 12.242 4.103 -22.460 1.00 56.88 93 ALA A N 1
ATOM 671 C CA . ALA A 1 93 ? 11.179 4.615 -23.317 1.00 56.88 93 ALA A CA 1
ATOM 672 C C . ALA A 1 93 ? 9.859 3.823 -23.236 1.00 56.88 93 ALA A C 1
ATOM 674 O O . ALA A 1 93 ? 8.941 4.130 -23.995 1.00 56.88 93 ALA A O 1
ATOM 675 N N . ASN A 1 94 ? 9.748 2.810 -22.366 1.00 52.09 94 ASN A N 1
ATOM 676 C CA . ASN A 1 94 ? 8.533 2.006 -22.223 1.00 52.09 94 ASN A CA 1
ATOM 677 C C . ASN A 1 94 ? 7.485 2.765 -21.370 1.00 52.09 94 ASN A C 1
ATOM 679 O O . ASN A 1 94 ? 7.615 2.806 -20.143 1.00 52.09 94 ASN A O 1
ATOM 683 N N . PRO A 1 95 ? 6.441 3.377 -21.969 1.00 49.16 95 PRO A N 1
ATOM 684 C CA . PRO A 1 95 ? 5.549 4.310 -21.268 1.00 49.16 95 PRO A CA 1
ATOM 685 C C . PRO A 1 95 ? 4.696 3.635 -20.188 1.00 49.16 95 PRO A C 1
ATOM 687 O O . PRO A 1 95 ? 4.175 4.306 -19.301 1.00 49.16 95 PRO A O 1
ATOM 690 N N . THR A 1 96 ? 4.553 2.309 -20.263 1.00 49.84 96 THR A N 1
ATOM 691 C CA . THR A 1 96 ? 3.841 1.476 -19.288 1.00 49.84 96 THR A CA 1
ATOM 692 C C . THR A 1 96 ? 4.528 1.426 -17.927 1.00 49.84 96 THR A C 1
ATOM 694 O O . THR A 1 96 ? 3.846 1.236 -16.930 1.00 49.84 96 THR A O 1
ATOM 697 N N . VAL A 1 97 ? 5.848 1.634 -17.861 1.00 54.66 97 VAL A N 1
ATOM 698 C CA . VAL A 1 97 ? 6.602 1.654 -16.592 1.00 54.66 97 VAL A CA 1
ATOM 699 C C . VAL A 1 97 ? 6.582 3.050 -15.958 1.00 54.66 97 VAL A C 1
ATOM 701 O O . VAL A 1 97 ? 6.633 3.177 -14.742 1.00 54.66 97 VAL A O 1
ATOM 704 N N . ALA A 1 98 ? 6.475 4.102 -16.777 1.00 55.19 98 ALA A N 1
ATOM 705 C CA . ALA A 1 98 ? 6.509 5.491 -16.318 1.00 55.19 98 ALA A CA 1
ATOM 706 C C . ALA A 1 98 ? 5.141 6.041 -15.866 1.00 55.19 98 ALA A C 1
ATOM 708 O O . ALA A 1 98 ? 5.112 6.991 -15.092 1.00 55.19 98 ALA A O 1
ATOM 709 N N . ASN A 1 99 ? 4.028 5.461 -16.336 1.00 54.47 99 ASN A N 1
ATOM 710 C CA . ASN A 1 99 ? 2.660 5.933 -16.051 1.00 54.47 99 ASN A CA 1
ATOM 711 C C . ASN A 1 99 ? 1.766 4.866 -15.384 1.00 54.47 99 ASN A C 1
ATOM 713 O O . ASN A 1 99 ? 0.542 4.984 -15.421 1.00 54.47 99 ASN A O 1
ATOM 717 N N . GLY A 1 100 ? 2.351 3.788 -14.855 1.00 61.12 100 GLY A N 1
ATOM 718 C CA . GLY A 1 100 ? 1.607 2.789 -14.084 1.00 61.12 100 GLY A CA 1
ATOM 719 C C . GLY A 1 100 ? 1.194 3.323 -12.705 1.00 61.12 100 GLY A C 1
ATOM 720 O O . GLY A 1 100 ? 1.738 4.340 -12.267 1.00 61.12 100 GLY A O 1
ATOM 721 N N . PRO A 1 101 ? 0.260 2.650 -12.007 1.00 63.88 101 PRO A N 1
ATOM 722 C CA . PRO A 1 101 ? -0.066 3.011 -10.637 1.00 63.88 101 PRO A CA 1
ATOM 723 C C . PRO A 1 101 ? 1.207 2.979 -9.779 1.00 63.88 101 PRO A C 1
ATOM 725 O O . PRO A 1 101 ? 2.014 2.048 -9.867 1.00 63.88 101 PRO A O 1
ATOM 728 N N . THR A 1 102 ? 1.424 4.053 -9.022 1.00 80.06 102 THR A N 1
ATOM 729 C CA . THR A 1 102 ? 2.596 4.231 -8.163 1.00 80.06 102 THR A CA 1
ATOM 730 C C . THR A 1 102 ? 2.261 3.844 -6.738 1.00 80.06 102 THR A C 1
ATOM 732 O O . THR A 1 10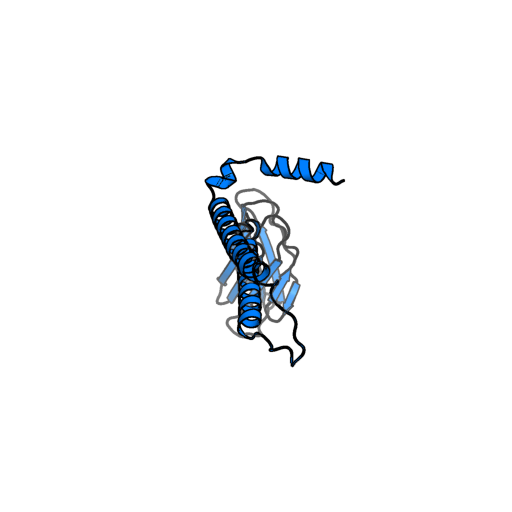2 ? 1.244 4.290 -6.206 1.00 80.06 102 THR A O 1
ATOM 735 N N . THR A 1 103 ? 3.159 3.093 -6.102 1.00 90.25 103 THR A N 1
ATOM 736 C CA . THR A 1 103 ? 3.026 2.678 -4.707 1.00 90.25 103 THR A CA 1
ATOM 737 C C . THR A 1 103 ? 2.660 3.858 -3.809 1.00 90.25 103 THR A C 1
ATOM 739 O O . THR A 1 103 ? 3.399 4.840 -3.716 1.00 90.25 103 THR A O 1
ATOM 742 N N . PHE A 1 104 ? 1.532 3.740 -3.118 1.00 93.81 104 PHE A N 1
ATOM 743 C CA . PHE A 1 104 ? 1.138 4.659 -2.063 1.00 93.81 104 PHE A CA 1
ATOM 744 C C . PHE A 1 104 ? 1.855 4.271 -0.769 1.00 93.81 104 PHE A C 1
ATOM 746 O O . PHE A 1 104 ? 1.899 3.091 -0.418 1.00 93.81 104 PHE A O 1
ATOM 753 N N . SER A 1 105 ? 2.406 5.250 -0.053 1.00 96.00 105 SER A N 1
ATOM 754 C CA . SER A 1 105 ? 3.058 5.030 1.238 1.00 96.00 105 SER A CA 1
ATOM 755 C C . SER A 1 105 ? 2.853 6.222 2.165 1.00 96.00 105 SER A C 1
ATOM 757 O O . SER A 1 105 ? 3.106 7.363 1.772 1.00 96.00 105 SER A O 1
ATOM 759 N N . GLN A 1 106 ? 2.399 5.968 3.392 1.00 96.31 106 GLN A N 1
ATOM 760 C CA . GLN A 1 106 ? 2.197 7.006 4.400 1.00 96.31 106 GLN A CA 1
ATOM 761 C C . GLN A 1 106 ? 2.291 6.440 5.819 1.00 96.31 106 GLN A C 1
ATOM 763 O O . GLN A 1 106 ? 1.777 5.359 6.098 1.00 96.31 106 GLN A O 1
ATOM 768 N N . SER A 1 107 ? 2.884 7.209 6.734 1.00 97.19 107 SER A N 1
ATOM 769 C CA . SER A 1 107 ? 2.858 6.924 8.172 1.00 97.19 107 S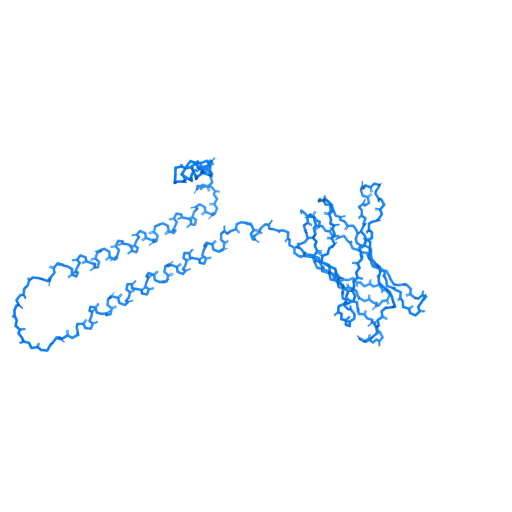ER A 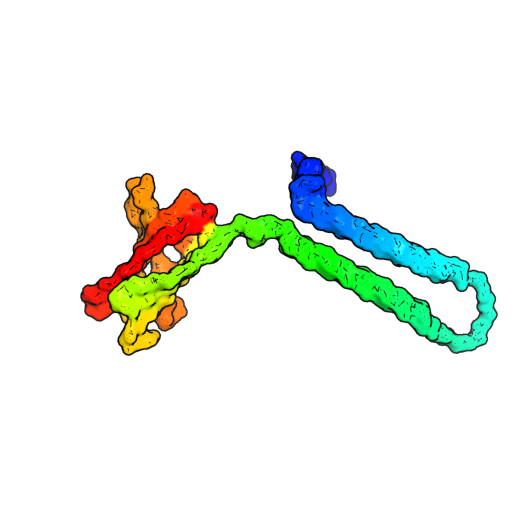CA 1
ATOM 770 C C . SER A 1 107 ? 1.838 7.813 8.885 1.00 97.19 107 SER A C 1
ATOM 772 O O . SER A 1 107 ? 1.775 9.019 8.642 1.00 97.19 107 SER A O 1
ATOM 774 N N . LEU A 1 108 ? 1.046 7.215 9.770 1.00 97.25 108 LEU A N 1
ATOM 775 C CA . LEU A 1 108 ? -0.014 7.857 10.544 1.00 97.25 108 LEU A CA 1
ATOM 776 C C . LEU A 1 108 ? 0.253 7.646 12.034 1.00 97.25 108 LEU A C 1
ATOM 778 O O . LEU A 1 108 ? 0.780 6.605 12.423 1.00 97.25 108 LEU A O 1
ATOM 782 N N . VAL A 1 109 ? -0.147 8.606 12.865 1.00 96.69 109 VAL A N 1
ATOM 783 C CA . VAL A 1 109 ? 0.035 8.552 14.323 1.00 96.69 109 VAL A CA 1
ATOM 784 C C . VAL A 1 109 ? -1.322 8.668 15.008 1.00 96.69 109 VAL A C 1
ATOM 786 O O . VAL A 1 109 ? -2.141 9.493 14.608 1.00 96.69 109 VAL A O 1
ATOM 789 N N . SER A 1 110 ? -1.563 7.841 16.024 1.00 95.94 110 SER A N 1
ATOM 790 C CA . SER A 1 110 ? -2.776 7.858 16.849 1.00 95.94 110 SER A CA 1
ATOM 791 C C . SER A 1 110 ? -2.453 7.277 18.223 1.00 95.94 110 SER A C 1
ATOM 793 O O . SER A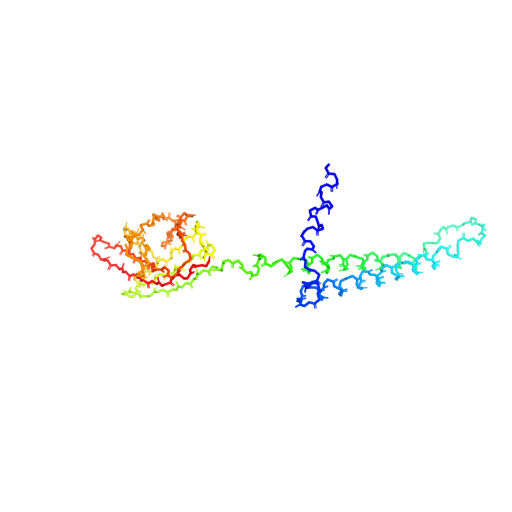 1 110 ? -1.915 6.176 18.307 1.00 95.94 110 SER A O 1
ATOM 795 N N . ASN A 1 111 ? -2.741 8.018 19.297 1.00 93.12 111 ASN A N 1
ATOM 796 C CA . ASN A 1 111 ? -2.420 7.635 20.682 1.00 93.12 111 ASN A CA 1
ATOM 797 C C . ASN A 1 111 ? -0.953 7.192 20.884 1.00 93.12 111 ASN A C 1
ATOM 799 O O . ASN A 1 111 ? -0.695 6.195 21.550 1.00 93.12 111 ASN A O 1
ATOM 803 N N . ASP A 1 112 ? -0.003 7.895 20.259 1.00 92.38 112 ASP A N 1
ATOM 804 C CA . ASP A 1 112 ? 1.436 7.569 20.214 1.00 92.38 112 ASP A CA 1
ATOM 805 C C . ASP A 1 112 ? 1.809 6.255 19.495 1.00 92.38 112 ASP A C 1
ATOM 807 O O . ASP A 1 112 ? 2.992 5.953 19.332 1.00 92.38 112 ASP A O 1
ATOM 811 N N . TYR A 1 113 ? 0.834 5.505 18.977 1.00 94.69 113 TYR A N 1
ATOM 812 C CA . TYR A 1 113 ? 1.081 4.390 18.068 1.00 94.69 113 TYR A CA 1
ATOM 813 C C . TYR A 1 113 ? 1.204 4.890 16.630 1.00 94.69 113 TYR A C 1
ATOM 815 O O . TYR A 1 113 ? 0.454 5.760 16.170 1.00 94.69 113 TYR A O 1
ATOM 823 N N . ILE A 1 114 ? 2.125 4.281 15.891 1.00 95.81 114 ILE A N 1
ATOM 824 C CA . ILE A 1 114 ? 2.396 4.618 14.496 1.00 95.81 114 ILE A CA 1
ATOM 825 C C . ILE A 1 114 ? 1.969 3.448 13.620 1.00 95.81 114 ILE A C 1
ATOM 827 O O . ILE A 1 114 ? 2.331 2.311 13.909 1.00 95.81 114 ILE A O 1
ATOM 831 N N . VAL A 1 115 ? 1.265 3.720 12.523 1.00 97.50 115 VAL A N 1
ATOM 832 C CA . VAL A 1 115 ? 1.082 2.748 11.439 1.00 97.50 115 VAL A CA 1
ATOM 833 C C . VAL A 1 115 ? 1.680 3.295 10.152 1.00 97.50 115 VAL A C 1
ATOM 835 O O . VAL A 1 115 ? 1.361 4.407 9.738 1.00 97.50 115 VAL A O 1
ATOM 838 N N . SER A 1 116 ? 2.561 2.524 9.517 1.00 97.38 116 SER A N 1
ATOM 839 C CA . SER A 1 116 ? 3.018 2.794 8.152 1.00 97.38 116 SER A CA 1
ATOM 840 C C . SER A 1 116 ? 2.251 1.911 7.186 1.00 97.38 116 SER A C 1
ATOM 842 O O . SER A 1 116 ? 2.288 0.686 7.294 1.00 97.38 116 SER A O 1
ATOM 844 N N . VAL A 1 117 ? 1.546 2.552 6.265 1.00 97.94 117 VAL A N 1
ATOM 845 C CA . VAL A 1 117 ? 0.683 1.931 5.266 1.00 97.94 117 VAL A CA 1
ATOM 846 C C . VAL A 1 117 ? 1.402 1.959 3.933 1.00 97.94 117 VAL A C 1
ATOM 848 O O . VAL A 1 117 ? 1.863 3.019 3.519 1.00 97.94 117 VAL A O 1
ATOM 851 N N . VAL A 1 118 ? 1.457 0.820 3.249 1.00 97.19 118 VAL A N 1
ATOM 852 C CA . VAL A 1 118 ? 1.956 0.715 1.876 1.00 97.19 118 VAL A CA 1
ATOM 853 C C . VAL A 1 118 ? 0.921 -0.015 1.031 1.00 97.19 118 VAL A C 1
ATOM 855 O O . VAL A 1 118 ? 0.509 -1.115 1.394 1.00 97.19 118 VAL A O 1
ATOM 858 N N . VAL A 1 119 ? 0.518 0.581 -0.092 1.00 96.88 119 VAL A N 1
ATOM 859 C CA . VAL A 1 119 ? -0.373 -0.038 -1.084 1.00 96.88 119 VAL A CA 1
ATOM 860 C C . VAL A 1 119 ? 0.328 -0.042 -2.433 1.00 96.88 119 VAL A C 1
ATOM 862 O O . VAL A 1 119 ? 0.721 1.011 -2.932 1.00 96.88 119 VAL A O 1
ATOM 865 N N . SER A 1 120 ? 0.491 -1.220 -3.028 1.00 93.69 120 SER A N 1
ATOM 866 C CA . SER A 1 120 ? 1.188 -1.390 -4.302 1.00 93.69 120 SER A CA 1
ATOM 867 C C . SER A 1 120 ? 0.393 -2.297 -5.248 1.00 93.69 120 SER A C 1
ATOM 869 O O . SER A 1 120 ? -0.052 -3.356 -4.818 1.00 93.69 120 SER A O 1
ATOM 871 N N . PRO A 1 121 ? 0.221 -1.937 -6.533 1.00 92.19 121 PRO A N 1
ATOM 872 C CA . PRO A 1 121 ? 0.754 -0.742 -7.187 1.00 92.19 121 PRO A CA 1
ATOM 873 C C . PRO A 1 121 ? -0.026 0.552 -6.888 1.00 92.19 121 PRO A C 1
ATOM 875 O O . PRO A 1 121 ? 0.462 1.612 -7.243 1.00 92.19 121 PRO A O 1
ATOM 878 N N . GLY A 1 122 ? -1.197 0.509 -6.246 1.00 89.69 122 GLY A N 1
ATOM 879 C CA . GLY A 1 122 ? -2.071 1.680 -6.053 1.00 89.69 122 GLY A CA 1
ATOM 880 C C . GLY A 1 122 ? -3.049 1.910 -7.215 1.00 89.69 122 GLY A C 1
ATOM 881 O O . GLY A 1 122 ? -3.393 3.048 -7.527 1.00 89.69 122 GLY A O 1
ATOM 882 N N . GLY A 1 123 ? -3.454 0.833 -7.895 1.00 92.19 123 GLY A N 1
ATOM 883 C CA . GLY A 1 123 ? -4.353 0.872 -9.054 1.00 92.19 123 GLY A CA 1
ATOM 884 C C . GLY A 1 123 ? -5.656 0.113 -8.825 1.00 92.19 123 GLY A C 1
ATOM 885 O O . GLY A 1 123 ? -5.822 -0.580 -7.822 1.00 92.19 123 GLY A O 1
ATOM 886 N N . VAL A 1 124 ? -6.594 0.228 -9.764 1.00 94.19 124 VAL A N 1
ATOM 887 C CA . VAL A 1 124 ? -7.845 -0.550 -9.726 1.00 94.19 124 VAL A CA 1
ATOM 888 C C . VAL A 1 124 ? -7.563 -2.055 -9.763 1.00 94.19 124 VAL A C 1
ATOM 890 O O . VAL A 1 124 ? -6.752 -2.534 -10.554 1.00 94.19 124 VAL A O 1
ATOM 893 N N . GLY A 1 125 ? -8.293 -2.817 -8.948 1.00 94.06 125 GLY A N 1
ATOM 894 C CA . GLY A 1 125 ? -8.152 -4.264 -8.826 1.00 94.06 125 GLY A CA 1
ATOM 895 C C . GLY A 1 125 ? -7.323 -4.673 -7.611 1.00 94.06 125 GLY A C 1
ATOM 896 O O . GLY A 1 125 ? -7.381 -4.022 -6.568 1.00 94.06 125 GLY A O 1
ATOM 897 N N . SER A 1 126 ? -6.615 -5.797 -7.728 1.00 94.94 126 SER A N 1
ATOM 898 C CA . SER A 1 126 ? -5.844 -6.384 -6.627 1.00 94.94 126 SER A CA 1
ATOM 899 C C . SER A 1 126 ? -4.568 -5.596 -6.360 1.00 94.94 126 SER A C 1
ATOM 901 O O . SER A 1 126 ? -3.809 -5.311 -7.285 1.00 94.94 126 SER A O 1
ATOM 903 N N . ASN A 1 127 ? -4.326 -5.298 -5.090 1.00 94.94 127 ASN A N 1
ATOM 904 C CA . ASN A 1 127 ? -3.124 -4.644 -4.602 1.00 94.94 127 ASN A CA 1
ATOM 905 C C . ASN A 1 127 ? -2.558 -5.420 -3.411 1.00 94.94 127 ASN A C 1
ATOM 907 O O . ASN A 1 127 ? -3.297 -6.032 -2.634 1.00 94.94 127 ASN A O 1
ATOM 911 N N . ASP A 1 128 ? -1.246 -5.321 -3.249 1.00 96.44 128 ASP A N 1
ATOM 912 C CA . ASP A 1 128 ? -0.563 -5.678 -2.020 1.00 96.44 128 ASP A CA 1
ATOM 913 C C . ASP A 1 128 ? -0.747 -4.542 -1.012 1.00 96.44 128 ASP A C 1
ATOM 915 O O . ASP A 1 128 ? -0.432 -3.381 -1.293 1.00 96.44 128 ASP A O 1
ATOM 919 N N . LEU A 1 129 ? -1.259 -4.878 0.170 1.00 97.56 129 LEU A N 1
ATOM 920 C CA . LEU A 1 129 ? -1.346 -3.988 1.321 1.00 97.56 129 LEU A CA 1
ATOM 921 C C . LEU A 1 129 ? -0.362 -4.474 2.382 1.00 97.56 129 LEU A C 1
ATOM 923 O O . LEU A 1 129 ? -0.398 -5.639 2.784 1.00 97.56 129 LEU A O 1
ATOM 927 N N . HIS A 1 130 ? 0.474 -3.572 2.884 1.00 98.00 130 HIS A N 1
ATOM 928 C CA . HIS A 1 130 ? 1.321 -3.812 4.046 1.00 98.00 130 HIS A CA 1
ATOM 929 C C . HIS A 1 130 ? 1.068 -2.750 5.111 1.00 98.00 130 HIS A C 1
ATOM 931 O O . HIS A 1 130 ? 1.018 -1.555 4.818 1.00 98.00 130 HIS A O 1
ATOM 937 N N . LEU A 1 131 ? 0.950 -3.201 6.354 1.00 97.81 131 LEU A N 1
ATOM 938 C CA . LEU A 1 131 ? 0.822 -2.377 7.543 1.00 97.81 131 LEU A CA 1
ATOM 939 C C . LEU A 1 131 ? 1.966 -2.710 8.495 1.00 97.81 131 LEU A C 1
ATOM 941 O O . LEU A 1 131 ? 2.137 -3.870 8.871 1.00 97.81 131 LEU A O 1
ATOM 945 N N . TYR A 1 132 ? 2.718 -1.694 8.899 1.00 96.94 132 TYR A N 1
ATOM 946 C CA . TYR A 1 132 ? 3.742 -1.796 9.936 1.00 96.94 132 TYR A CA 1
ATOM 947 C C . TYR A 1 132 ? 3.297 -0.975 11.136 1.00 96.94 132 TYR A C 1
ATOM 949 O O . TYR A 1 132 ? 3.284 0.254 11.065 1.00 96.94 132 TYR A O 1
ATOM 957 N N . ILE A 1 133 ? 2.892 -1.652 12.205 1.00 95.69 133 ILE A N 1
ATOM 958 C CA . ILE A 1 133 ? 2.390 -1.029 13.427 1.00 95.69 133 ILE A CA 1
ATOM 959 C C . ILE A 1 133 ? 3.507 -1.023 14.469 1.00 95.69 133 ILE A C 1
ATOM 961 O O . ILE A 1 133 ? 4.061 -2.069 14.806 1.00 95.69 133 ILE A O 1
ATOM 965 N N . THR A 1 134 ? 3.800 0.158 15.005 1.00 94.00 134 THR A N 1
ATOM 966 C CA . THR A 1 134 ? 4.804 0.378 16.046 1.00 94.00 134 THR A CA 1
ATOM 967 C C . THR A 1 134 ? 4.125 0.912 17.301 1.00 94.00 134 THR A C 1
ATOM 969 O O . THR A 1 134 ? 3.401 1.909 17.247 1.00 94.00 134 THR A O 1
ATOM 972 N N . SER A 1 135 ? 4.382 0.257 18.433 1.00 90.44 135 SER A N 1
ATOM 973 C CA . SER A 1 135 ? 3.919 0.689 19.752 1.00 90.44 135 SER A CA 1
ATOM 974 C C . SER A 1 135 ? 4.900 1.678 20.404 1.00 90.44 135 SER A C 1
ATOM 976 O O . SER A 1 135 ? 6.113 1.531 20.227 1.00 90.44 135 SER A O 1
ATOM 978 N N . PRO A 1 136 ? 4.410 2.655 21.191 1.00 88.56 136 PRO A N 1
ATOM 979 C CA . PRO A 1 136 ? 5.257 3.602 21.916 1.00 88.56 136 PRO A CA 1
ATOM 980 C C . PRO A 1 136 ? 6.002 2.980 23.106 1.00 88.56 136 PRO A C 1
ATOM 982 O O . PRO A 1 136 ? 7.014 3.524 23.543 1.00 88.56 136 PRO A O 1
ATOM 985 N N . THR A 1 137 ? 5.517 1.861 23.661 1.00 83.06 137 THR A N 1
ATOM 986 C CA . THR A 1 137 ? 6.065 1.272 24.899 1.00 83.06 137 THR A CA 1
ATOM 987 C C . THR A 1 137 ? 7.144 0.225 24.646 1.00 83.06 137 THR A C 1
ATOM 989 O O . THR A 1 137 ? 8.081 0.102 25.432 1.00 83.06 137 THR A O 1
ATOM 992 N N . SER A 1 138 ? 7.022 -0.540 23.560 1.00 82.81 138 SER A N 1
ATOM 993 C CA . SER A 1 138 ? 7.980 -1.575 23.174 1.00 82.81 138 SER A CA 1
ATOM 994 C C . SER A 1 138 ? 7.884 -1.870 21.682 1.00 82.81 138 SER A C 1
ATOM 996 O O . SER A 1 138 ? 6.789 -1.984 21.137 1.00 82.81 138 SER A O 1
ATOM 998 N N . SER A 1 139 ? 9.025 -2.119 21.039 1.00 79.50 139 SER A N 1
ATOM 999 C CA . SER A 1 139 ? 9.082 -2.611 19.656 1.00 79.50 139 SER A CA 1
ATOM 1000 C C . SER A 1 139 ? 8.551 -4.040 19.489 1.00 79.50 139 SER A C 1
ATOM 1002 O O . SER A 1 139 ? 8.360 -4.491 18.364 1.00 79.50 139 SER A O 1
ATOM 1004 N N . THR A 1 140 ? 8.320 -4.757 20.591 1.00 84.25 140 THR A N 1
ATOM 1005 C CA . THR A 1 140 ? 7.760 -6.116 20.594 1.00 84.25 140 THR A CA 1
ATOM 1006 C C . THR A 1 140 ? 6.283 -6.173 20.966 1.00 84.25 140 THR A C 1
ATOM 1008 O O . THR A 1 140 ? 5.705 -7.256 20.949 1.00 84.25 140 THR A O 1
ATOM 1011 N N . ALA A 1 141 ? 5.673 -5.046 21.344 1.00 87.31 141 ALA A N 1
ATOM 1012 C CA . ALA A 1 141 ? 4.259 -5.012 21.684 1.00 87.31 141 ALA A CA 1
ATOM 1013 C C . ALA A 1 141 ? 3.414 -5.080 20.405 1.00 87.31 141 ALA A C 1
ATOM 1015 O O . ALA A 1 141 ? 3.532 -4.227 19.525 1.00 87.31 141 ALA A O 1
ATOM 1016 N N . GLU A 1 142 ? 2.544 -6.082 20.326 1.00 91.38 142 GLU A N 1
ATOM 1017 C CA . GLU A 1 142 ? 1.707 -6.354 19.160 1.00 91.38 142 GLU A CA 1
ATOM 1018 C C . GLU A 1 142 ? 0.226 -6.282 19.522 1.00 91.38 142 GLU A C 1
ATOM 1020 O O . GLU A 1 142 ? -0.138 -6.595 20.656 1.00 91.38 142 GLU A O 1
ATOM 1025 N N . PRO A 1 143 ? -0.631 -5.871 18.578 1.00 93.56 143 PRO A N 1
ATOM 1026 C CA . PRO A 1 143 ? -2.065 -5.927 18.788 1.00 93.56 143 PRO A CA 1
ATOM 1027 C C . PRO A 1 143 ? -2.571 -7.374 18.767 1.00 93.56 143 PRO A C 1
ATOM 1029 O O . PRO A 1 143 ? -2.096 -8.205 17.986 1.00 93.56 143 PRO A O 1
ATOM 1032 N N . ASP A 1 144 ? -3.592 -7.642 19.579 1.00 93.38 144 ASP A N 1
ATOM 1033 C CA . ASP A 1 144 ? -4.317 -8.916 19.626 1.00 93.38 144 ASP A CA 1
ATOM 1034 C C . ASP A 1 144 ? -5.067 -9.173 18.312 1.00 93.38 144 ASP A C 1
ATOM 1036 O O . ASP A 1 144 ? -5.211 -10.312 17.871 1.00 93.38 144 ASP A O 1
ATOM 1040 N N . SER A 1 145 ? -5.554 -8.104 17.672 1.00 94.38 145 SER A N 1
ATOM 1041 C CA . SER A 1 145 ? -6.197 -8.161 16.358 1.00 94.38 145 SER A CA 1
ATOM 1042 C C . SER A 1 145 ? -6.015 -6.863 15.577 1.00 94.38 145 SER A C 1
ATOM 1044 O O . SER A 1 145 ? -5.909 -5.779 16.158 1.00 94.38 145 SER A O 1
ATOM 1046 N N . VAL A 1 146 ? -5.992 -6.985 14.248 1.00 97.19 146 VAL A N 1
ATOM 1047 C CA . VAL A 1 146 ? -5.956 -5.865 13.302 1.00 97.19 146 VAL A CA 1
ATOM 1048 C C . VAL A 1 146 ? -7.084 -6.057 12.302 1.00 97.19 146 VAL A C 1
ATOM 1050 O O . VAL A 1 146 ? -7.182 -7.113 11.683 1.00 97.19 146 VAL A O 1
ATOM 1053 N N . ALA A 1 147 ? -7.917 -5.034 12.145 1.00 97.31 147 ALA A N 1
ATOM 1054 C CA . ALA A 1 147 ? -8.985 -4.993 11.159 1.00 97.31 147 ALA A CA 1
ATOM 1055 C C . ALA A 1 147 ? -8.774 -3.808 10.218 1.00 97.31 147 ALA A C 1
ATOM 1057 O O . ALA A 1 147 ? -8.402 -2.711 10.652 1.00 97.31 147 ALA A O 1
ATOM 1058 N N . VAL A 1 148 ? -9.020 -4.047 8.932 1.00 98.12 148 VAL A N 1
ATOM 1059 C CA . VAL A 1 148 ? -8.876 -3.058 7.869 1.00 98.12 148 VAL A CA 1
ATOM 1060 C C . VAL A 1 148 ? -10.162 -3.008 7.068 1.00 98.12 148 VAL A C 1
ATOM 1062 O O . VAL A 1 148 ? -10.679 -4.039 6.651 1.00 98.12 148 VAL A O 1
ATOM 1065 N N . GLU A 1 149 ? -10.652 -1.804 6.819 1.00 97.81 149 GLU A N 1
ATOM 1066 C CA . GLU A 1 149 ? -11.817 -1.560 5.976 1.00 97.81 149 GLU A CA 1
ATOM 1067 C C . GLU A 1 149 ? -11.511 -0.430 4.998 1.00 97.81 149 GLU A C 1
ATOM 1069 O O . GLU A 1 149 ? -10.765 0.498 5.313 1.00 97.81 149 GLU A O 1
ATOM 1074 N N . ILE A 1 150 ? -12.105 -0.482 3.812 1.00 97.12 150 ILE A N 1
ATOM 1075 C CA . ILE A 1 150 ? -12.091 0.627 2.859 1.00 97.12 150 ILE A CA 1
ATOM 1076 C C . ILE A 1 150 ? -13.506 1.141 2.635 1.00 97.12 150 ILE A C 1
ATOM 1078 O O . ILE A 1 150 ? -14.460 0.370 2.552 1.00 97.12 150 ILE A O 1
ATOM 1082 N N . SER A 1 151 ? -13.651 2.452 2.501 1.00 96.62 151 SER A N 1
ATOM 1083 C CA . SER A 1 151 ? -14.914 3.074 2.112 1.00 96.62 151 SER A CA 1
ATOM 1084 C C . SER A 1 151 ? -14.693 4.219 1.131 1.00 96.62 151 SER A C 1
ATOM 1086 O O . SER A 1 151 ? -13.618 4.812 1.064 1.00 96.62 151 SER A O 1
ATOM 1088 N N . ASP A 1 152 ? -15.719 4.537 0.352 1.00 95.31 152 ASP A N 1
ATOM 1089 C CA . ASP A 1 152 ? -15.740 5.697 -0.533 1.00 95.31 152 ASP A CA 1
ATOM 1090 C C . ASP A 1 152 ? -16.882 6.608 -0.076 1.00 95.31 152 ASP A C 1
ATOM 1092 O O . ASP A 1 152 ? -18.022 6.356 -0.445 1.00 95.31 152 ASP A O 1
ATOM 1096 N N . PRO A 1 153 ? -16.627 7.662 0.720 1.00 85.56 153 PRO A N 1
ATOM 1097 C CA . PRO A 1 153 ? -17.694 8.497 1.274 1.00 85.56 153 PRO A CA 1
ATOM 1098 C C . PRO A 1 153 ? -18.494 9.253 0.202 1.00 85.56 153 PRO A C 1
ATOM 1100 O O . PRO A 1 153 ? -19.568 9.773 0.500 1.00 85.56 153 PRO A O 1
ATOM 1103 N N . SER A 1 154 ? -17.997 9.323 -1.041 1.00 89.25 154 SER A N 1
ATOM 1104 C CA . SER A 1 154 ? -18.738 9.909 -2.161 1.00 89.25 154 SER A CA 1
ATOM 1105 C C . SER A 1 154 ? -19.851 8.995 -2.682 1.00 89.25 154 SER A C 1
ATOM 1107 O O . SER A 1 154 ? -20.748 9.454 -3.393 1.00 89.25 154 SER A O 1
ATOM 1109 N N . ARG A 1 155 ? -19.823 7.709 -2.313 1.00 88.62 155 ARG A N 1
ATOM 1110 C CA . ARG A 1 155 ? -20.833 6.717 -2.664 1.00 88.62 155 ARG A CA 1
ATOM 1111 C C . ARG A 1 155 ? -21.392 6.075 -1.400 1.00 88.62 155 ARG A C 1
ATOM 1113 O O . ARG A 1 155 ? -20.667 5.708 -0.490 1.00 88.62 155 ARG A O 1
ATOM 1120 N N . SER A 1 156 ? -22.703 5.888 -1.341 1.00 84.44 156 SER A N 1
ATOM 1121 C CA . SER A 1 156 ? -23.353 5.203 -0.215 1.00 84.44 156 SER A CA 1
ATOM 1122 C C . SER A 1 156 ? -23.189 3.683 -0.327 1.00 84.44 156 SER A C 1
ATOM 1124 O O . SER A 1 156 ? -24.162 2.968 -0.546 1.00 84.44 156 SER A O 1
ATOM 1126 N N . ILE A 1 157 ? -21.947 3.207 -0.260 1.00 86.25 157 ILE A N 1
ATOM 1127 C CA . ILE A 1 157 ? -21.584 1.787 -0.283 1.00 86.25 157 ILE A CA 1
ATOM 1128 C C . ILE A 1 157 ? -21.113 1.408 1.119 1.00 86.25 157 ILE A C 1
ATOM 1130 O O . ILE A 1 157 ? -20.392 2.179 1.758 1.00 86.25 157 ILE A O 1
ATOM 1134 N N . ASP A 1 158 ? -21.518 0.226 1.581 1.00 91.38 158 ASP A N 1
ATOM 1135 C CA . ASP A 1 158 ? -21.046 -0.314 2.852 1.00 91.38 158 ASP A CA 1
ATOM 1136 C C . ASP A 1 158 ? -19.513 -0.469 2.841 1.00 91.38 158 ASP A C 1
ATOM 1138 O O . ASP A 1 158 ? -18.939 -0.823 1.802 1.00 91.38 158 ASP A O 1
ATOM 1142 N N . PRO A 1 159 ? -18.829 -0.212 3.971 1.00 95.25 159 PRO A N 1
ATOM 1143 C CA . PRO A 1 159 ? -17.396 -0.444 4.078 1.00 95.25 159 PRO A CA 1
ATOM 1144 C C . PRO A 1 159 ? -17.025 -1.881 3.699 1.00 95.25 159 PRO A C 1
ATOM 1146 O O . PRO A 1 159 ? -17.669 -2.844 4.115 1.00 95.25 159 PRO A O 1
ATOM 1149 N N . ILE A 1 160 ? -15.970 -2.024 2.901 1.00 95.50 160 ILE A N 1
ATOM 1150 C CA . ILE A 1 160 ? -15.474 -3.319 2.440 1.00 95.50 160 ILE A CA 1
ATOM 1151 C C . ILE A 1 160 ? -14.335 -3.737 3.364 1.00 95.50 160 ILE A C 1
ATOM 1153 O O . ILE A 1 160 ? -13.305 -3.063 3.424 1.00 95.50 160 ILE A O 1
ATOM 1157 N N . ALA A 1 161 ? -14.510 -4.854 4.065 1.00 96.69 161 ALA A N 1
ATOM 1158 C CA . ALA A 1 161 ? -13.465 -5.428 4.900 1.00 96.69 161 ALA A CA 1
ATOM 1159 C C . ALA A 1 161 ? -12.333 -6.020 4.046 1.00 96.69 161 ALA A C 1
ATOM 1161 O O . ALA A 1 161 ? -12.570 -6.704 3.048 1.00 96.69 161 ALA A O 1
ATOM 1162 N N . ILE A 1 162 ? -11.097 -5.764 4.466 1.00 97.00 162 ILE A N 1
ATOM 1163 C CA . ILE A 1 162 ? -9.882 -6.332 3.893 1.00 97.00 162 ILE A CA 1
ATOM 1164 C C . ILE A 1 162 ? -9.261 -7.248 4.943 1.00 97.00 162 ILE A C 1
ATOM 1166 O O . ILE A 1 162 ? -8.738 -6.795 5.961 1.00 97.00 162 ILE A O 1
ATOM 1170 N N . GLU A 1 163 ? -9.291 -8.546 4.663 1.00 96.25 163 GLU A N 1
ATOM 1171 C CA . GLU A 1 163 ? -8.649 -9.550 5.507 1.00 96.25 163 GLU A CA 1
ATOM 1172 C C . GLU A 1 163 ? -7.127 -9.402 5.429 1.00 96.25 163 GLU A C 1
ATOM 1174 O O . GLU A 1 163 ? -6.527 -9.543 4.357 1.00 96.25 163 GLU A O 1
ATOM 1179 N N . VAL A 1 164 ? -6.501 -9.126 6.574 1.00 97.06 164 VAL A N 1
ATOM 1180 C CA . VAL A 1 164 ? -5.046 -9.031 6.717 1.00 97.06 164 VAL A CA 1
ATOM 1181 C C . VAL A 1 164 ? -4.519 -10.159 7.589 1.00 97.06 164 VAL A C 1
ATOM 1183 O O . VAL A 1 164 ? -5.116 -10.546 8.589 1.00 97.06 164 VAL A O 1
ATOM 1186 N N . SER A 1 165 ? -3.354 -10.674 7.218 1.00 96.25 165 SER A N 1
ATOM 1187 C CA . SER A 1 165 ? -2.660 -11.728 7.953 1.00 96.25 165 SER A CA 1
ATOM 1188 C C . SER A 1 165 ? -1.345 -11.209 8.515 1.00 96.25 165 SER A C 1
ATOM 1190 O O . SER A 1 165 ? -0.705 -10.334 7.931 1.00 96.25 165 SER A O 1
ATOM 1192 N N . LYS A 1 166 ? -0.925 -11.741 9.660 1.00 95.56 166 LYS A N 1
ATOM 1193 C CA . LYS A 1 166 ? 0.359 -11.387 10.260 1.00 95.56 166 LYS A CA 1
ATOM 1194 C C . LYS A 1 166 ? 1.505 -12.044 9.484 1.00 95.56 166 LYS A C 1
ATOM 1196 O O . LYS A 1 166 ? 1.556 -13.267 9.385 1.00 95.56 166 LYS A O 1
ATOM 1201 N N . ALA A 1 167 ? 2.437 -11.236 8.986 1.00 94.19 167 ALA A N 1
ATOM 1202 C CA . ALA A 1 167 ? 3.635 -11.684 8.271 1.00 94.19 167 ALA A CA 1
ATOM 1203 C C . ALA A 1 167 ? 4.917 -11.599 9.116 1.00 94.19 167 ALA A C 1
ATOM 1205 O O . ALA A 1 167 ? 5.911 -12.250 8.798 1.00 94.19 167 ALA A O 1
ATOM 1206 N N . GLY A 1 168 ? 4.905 -10.831 10.206 1.00 92.25 168 GLY A N 1
ATOM 1207 C CA . GLY A 1 168 ? 6.051 -10.670 11.096 1.00 92.25 168 GLY A CA 1
ATOM 1208 C C . GLY A 1 168 ? 5.721 -9.802 12.304 1.00 92.25 168 GLY A C 1
ATOM 1209 O O . GLY A 1 168 ? 4.563 -9.442 12.516 1.00 92.25 168 GLY A O 1
ATOM 1210 N N . LEU A 1 169 ? 6.747 -9.469 13.088 1.00 92.12 169 LEU A N 1
ATOM 1211 C CA . LEU A 1 169 ? 6.609 -8.606 14.260 1.00 92.12 169 LEU A CA 1
ATOM 1212 C C . LEU A 1 169 ? 6.059 -7.234 13.841 1.00 92.12 169 LEU A C 1
ATOM 1214 O O . LEU A 1 169 ? 6.712 -6.525 13.076 1.00 92.12 169 LEU A O 1
ATOM 1218 N N . GLY A 1 170 ? 4.846 -6.898 14.287 1.00 91.88 170 GLY A N 1
ATOM 1219 C CA . GLY A 1 170 ? 4.160 -5.654 13.912 1.00 91.88 170 GLY A CA 1
ATOM 1220 C C . GLY A 1 170 ? 3.823 -5.514 12.417 1.00 91.88 170 GLY A C 1
ATOM 1221 O O . GLY A 1 170 ? 3.411 -4.436 11.994 1.00 91.88 170 GLY A O 1
ATOM 1222 N N . HIS A 1 171 ? 3.986 -6.568 11.604 1.00 96.25 171 HIS A N 1
ATOM 1223 C CA . HIS A 1 171 ? 3.770 -6.537 10.152 1.00 96.25 171 HIS A CA 1
ATOM 1224 C C . HIS A 1 171 ? 2.549 -7.364 9.753 1.00 96.25 171 HIS A C 1
ATOM 1226 O O . HIS A 1 171 ? 2.518 -8.581 9.950 1.00 96.25 171 HIS A O 1
ATOM 1232 N N . TYR A 1 172 ? 1.571 -6.700 9.141 1.00 97.56 172 TYR A N 1
ATOM 1233 C CA . TYR A 1 172 ? 0.319 -7.289 8.670 1.00 97.56 172 TYR A CA 1
ATOM 1234 C C . TYR A 1 172 ? 0.154 -7.023 7.176 1.00 97.56 172 TYR A C 1
ATOM 1236 O O . TYR A 1 172 ? 0.496 -5.943 6.693 1.00 97.56 172 TYR A O 1
ATOM 1244 N N . THR A 1 173 ? -0.334 -8.003 6.418 1.00 98.00 173 THR A N 1
ATOM 1245 C CA . THR A 1 173 ? -0.383 -7.905 4.959 1.00 98.00 173 THR A CA 1
ATOM 1246 C C . THR A 1 173 ? -1.466 -8.759 4.311 1.00 98.00 173 THR A C 1
ATOM 1248 O O . THR A 1 173 ? -1.927 -9.758 4.873 1.00 98.00 173 THR A O 1
ATOM 1251 N N . THR A 1 174 ? -1.840 -8.363 3.096 1.00 96.94 174 THR A N 1
ATOM 1252 C CA . THR A 1 174 ? -2.621 -9.155 2.148 1.00 96.94 174 THR A CA 1
ATOM 1253 C C . THR A 1 174 ? -2.186 -8.830 0.722 1.00 96.94 174 THR A C 1
ATOM 1255 O O . THR A 1 174 ? -1.851 -7.684 0.432 1.00 96.94 174 THR A O 1
ATOM 1258 N N . ALA A 1 175 ? -2.217 -9.829 -0.161 1.00 88.88 175 ALA A N 1
ATOM 1259 C CA . ALA A 1 175 ? -1.980 -9.654 -1.599 1.00 88.88 175 ALA A CA 1
ATOM 1260 C C . ALA A 1 175 ? -3.278 -9.415 -2.399 1.00 88.88 175 ALA A C 1
ATOM 1262 O O . ALA A 1 175 ? -3.273 -9.320 -3.628 1.00 88.88 175 ALA A O 1
ATOM 1263 N N . ALA A 1 176 ? -4.418 -9.384 -1.700 1.00 90.44 176 ALA A N 1
ATOM 1264 C CA . ALA A 1 176 ? -5.752 -9.359 -2.287 1.00 90.44 176 ALA A CA 1
ATOM 1265 C C . ALA A 1 176 ? -6.580 -8.159 -1.803 1.00 90.44 176 ALA A C 1
ATOM 1267 O O . ALA A 1 176 ? -7.797 -8.264 -1.652 1.00 90.44 176 ALA A O 1
ATOM 1268 N N . ALA A 1 177 ? -5.944 -7.008 -1.555 1.00 94.88 177 ALA A N 1
ATOM 1269 C CA . ALA A 1 177 ? -6.677 -5.771 -1.297 1.00 94.88 177 ALA A CA 1
ATOM 1270 C C . ALA A 1 177 ? -7.288 -5.269 -2.615 1.00 94.88 177 ALA A C 1
ATOM 1272 O O . ALA A 1 177 ? -6.585 -4.733 -3.473 1.00 94.88 177 ALA A O 1
ATOM 1273 N N . VAL A 1 178 ? -8.590 -5.488 -2.807 1.00 95.75 178 VAL A N 1
ATOM 1274 C CA . VAL A 1 178 ? -9.283 -5.149 -4.057 1.00 95.75 178 VAL A CA 1
ATOM 1275 C C . VAL A 1 178 ? -9.903 -3.757 -3.976 1.00 95.75 178 VAL A C 1
ATOM 1277 O O . VAL A 1 178 ? -10.802 -3.528 -3.173 1.00 95.75 178 VAL A O 1
ATOM 1280 N N . PHE A 1 179 ? -9.488 -2.861 -4.875 1.00 95.19 179 PHE A N 1
ATOM 1281 C CA . PHE A 1 179 ? -10.113 -1.553 -5.084 1.00 95.19 179 PHE A CA 1
ATOM 1282 C C . PHE A 1 179 ? -10.974 -1.588 -6.358 1.00 95.19 179 PHE A C 1
ATOM 1284 O O . PHE A 1 179 ? -10.422 -1.663 -7.458 1.00 95.19 179 PHE A O 1
ATOM 1291 N N . PRO A 1 180 ? -12.318 -1.568 -6.258 1.00 94.38 180 PRO A N 1
ATOM 1292 C CA . PRO A 1 180 ? -13.195 -1.875 -7.395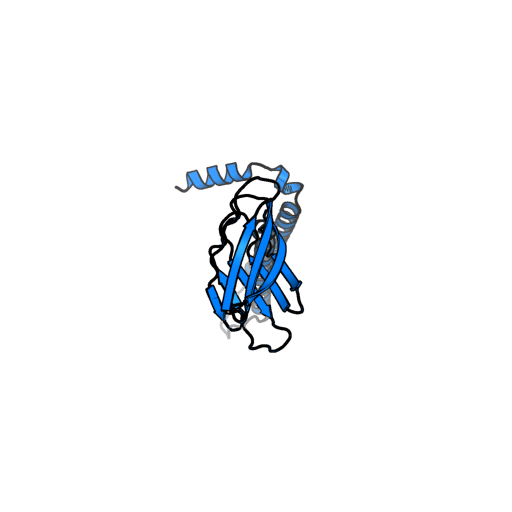 1.00 94.38 180 PRO A CA 1
ATOM 1293 C C . PRO A 1 180 ? -13.180 -0.866 -8.553 1.00 94.38 180 PRO A C 1
ATOM 1295 O O . PRO A 1 180 ? -13.512 -1.227 -9.681 1.00 94.38 180 PRO A O 1
ATOM 1298 N N . TYR A 1 181 ? -12.855 0.401 -8.289 1.00 94.06 181 TYR A N 1
ATOM 1299 C CA . TYR A 1 181 ? -12.864 1.480 -9.282 1.00 94.06 181 TYR A CA 1
ATOM 1300 C C . TYR A 1 181 ? -11.956 2.649 -8.846 1.00 94.06 181 TYR A C 1
ATOM 1302 O O . TYR A 1 181 ? -11.617 2.736 -7.659 1.00 94.06 181 TYR A O 1
ATOM 1310 N N . PRO A 1 182 ? -11.577 3.561 -9.771 1.00 93.94 182 PRO A N 1
ATOM 1311 C CA . PRO A 1 182 ? -10.751 4.721 -9.443 1.00 93.94 182 PRO A CA 1
ATOM 1312 C C . PRO A 1 182 ? -11.498 5.687 -8.520 1.00 93.94 182 PRO A C 1
ATOM 1314 O O . PRO A 1 182 ? -12.588 6.156 -8.860 1.00 93.94 182 PRO A O 1
ATOM 1317 N N . ALA A 1 183 ? -10.919 5.972 -7.356 1.00 93.94 183 ALA A N 1
ATOM 1318 C CA . ALA A 1 183 ? -11.431 6.916 -6.366 1.00 93.94 183 ALA A CA 1
ATOM 1319 C C . ALA A 1 183 ? -10.354 7.224 -5.316 1.00 93.94 183 ALA A C 1
ATOM 1321 O O . ALA A 1 183 ? -9.321 6.561 -5.245 1.00 93.94 183 ALA A O 1
ATOM 1322 N N . SER A 1 184 ? -10.617 8.214 -4.463 1.00 94.56 184 SER A N 1
ATOM 1323 C CA . SER A 1 184 ? -9.846 8.433 -3.238 1.00 94.56 184 SER A CA 1
ATOM 1324 C C . SER A 1 184 ? -10.476 7.628 -2.102 1.00 94.56 184 SER A C 1
ATOM 1326 O O . SER A 1 184 ? -11.318 8.140 -1.364 1.00 94.56 184 SER A O 1
ATOM 1328 N N . TRP A 1 185 ? -10.098 6.356 -1.992 1.00 96.31 185 TRP A N 1
ATOM 1329 C CA . TRP A 1 185 ? -10.640 5.441 -0.990 1.00 96.31 185 TRP A CA 1
ATOM 1330 C C . TRP A 1 185 ? -10.156 5.818 0.405 1.00 96.31 185 TRP A C 1
ATOM 1332 O O . TRP A 1 185 ? -8.988 6.129 0.610 1.00 96.31 185 TRP A O 1
ATOM 1342 N N . THR A 1 186 ? -11.047 5.776 1.386 1.00 97.31 186 THR A N 1
ATOM 1343 C CA . THR A 1 186 ? -10.695 5.965 2.791 1.00 97.31 186 THR A CA 1
ATOM 1344 C C . THR A 1 186 ? -10.359 4.611 3.392 1.00 97.31 186 THR A C 1
ATOM 1346 O O . THR A 1 186 ? -11.225 3.746 3.470 1.00 97.31 186 THR A O 1
ATOM 1349 N N . LEU A 1 187 ? -9.109 4.431 3.803 1.00 97.75 187 LEU A N 1
ATOM 1350 C CA . LEU A 1 187 ? -8.632 3.247 4.503 1.00 97.75 187 LEU A CA 1
ATOM 1351 C C . LEU A 1 187 ? -8.784 3.462 6.009 1.00 97.75 187 LEU A C 1
ATOM 1353 O O . LEU A 1 187 ? -8.171 4.373 6.567 1.00 97.75 187 LEU A O 1
ATOM 1357 N N . HIS A 1 188 ? -9.576 2.614 6.654 1.00 98.06 188 HIS A N 1
ATOM 1358 C CA . HIS A 1 188 ? -9.785 2.576 8.097 1.00 98.06 188 HIS A CA 1
ATOM 1359 C C . HIS A 1 188 ? -9.008 1.405 8.671 1.00 98.06 188 HIS A C 1
ATOM 1361 O O . HIS A 1 188 ? -9.230 0.256 8.299 1.00 98.06 188 HIS A O 1
ATOM 1367 N N . ILE A 1 189 ? -8.092 1.695 9.584 1.00 98.31 189 ILE A N 1
ATOM 1368 C CA . ILE A 1 189 ? -7.273 0.689 10.251 1.00 98.31 189 ILE A CA 1
ATOM 1369 C C . ILE A 1 189 ? -7.621 0.743 11.725 1.00 98.31 189 ILE A C 1
ATOM 1371 O O . ILE A 1 189 ? -7.622 1.816 12.330 1.00 98.31 189 ILE A O 1
ATOM 1375 N N . SER A 1 190 ? -7.894 -0.413 12.318 1.00 97.62 190 SER A N 1
ATOM 1376 C CA . SER A 1 190 ? -8.053 -0.525 13.760 1.00 97.62 190 SER A CA 1
ATOM 1377 C C . SER A 1 190 ? -7.244 -1.681 14.315 1.00 97.62 190 SER A C 1
ATOM 1379 O O . SER A 1 190 ? -7.180 -2.753 13.721 1.00 97.62 190 SER A O 1
ATOM 1381 N N . ALA A 1 191 ? -6.619 -1.437 15.458 1.00 96.62 191 ALA A N 1
ATOM 1382 C CA . ALA A 1 191 ? -5.840 -2.414 16.194 1.00 96.62 191 ALA A CA 1
ATOM 1383 C C . ALA A 1 191 ? -6.372 -2.476 17.627 1.00 96.62 191 ALA A C 1
ATOM 1385 O O . ALA A 1 191 ? -6.599 -1.432 18.240 1.00 96.62 191 ALA A O 1
ATOM 1386 N N . ILE A 1 192 ? -6.601 -3.682 18.143 1.00 95.25 192 ILE A N 1
ATOM 1387 C CA . ILE A 1 192 ? -7.040 -3.900 19.526 1.00 95.25 192 ILE A CA 1
ATOM 1388 C C . ILE A 1 192 ? -5.868 -4.475 20.312 1.00 95.25 192 ILE A C 1
ATOM 1390 O O . ILE A 1 192 ? -5.304 -5.491 19.913 1.00 95.25 192 ILE A O 1
ATOM 1394 N N . TYR A 1 193 ? -5.528 -3.841 21.428 1.00 92.25 193 TYR A N 1
ATOM 1395 C CA . TYR A 1 193 ? -4.520 -4.288 22.383 1.00 92.25 193 TYR A CA 1
ATOM 1396 C C . TYR A 1 193 ? -5.190 -4.684 23.699 1.00 92.25 193 TYR A C 1
ATOM 1398 O O . TYR A 1 193 ? -6.141 -4.035 24.141 1.00 92.25 193 TYR A O 1
ATOM 1406 N N . ASN A 1 194 ? -4.683 -5.737 24.344 1.00 86.81 194 ASN A N 1
ATOM 1407 C CA . ASN A 1 194 ? -5.159 -6.223 25.642 1.00 86.81 194 ASN A CA 1
ATOM 1408 C C . ASN A 1 194 ? -6.694 -6.361 25.714 1.00 86.81 194 ASN A C 1
ATOM 1410 O O . ASN A 1 194 ? -7.306 -6.043 26.730 1.00 86.81 194 ASN A O 1
ATOM 1414 N N . SER A 1 195 ? -7.326 -6.785 24.616 1.00 81.50 195 SER A N 1
ATOM 1415 C CA . SER A 1 195 ? -8.781 -6.927 24.425 1.00 81.50 195 SER A CA 1
ATOM 1416 C C . SER A 1 195 ? -9.658 -5.667 24.562 1.00 81.50 195 SER A C 1
ATOM 1418 O O . SER A 1 195 ? -10.837 -5.737 24.213 1.00 81.50 195 SER A O 1
ATOM 1420 N N . PHE A 1 196 ? -9.139 -4.522 25.016 1.00 80.44 196 PHE A N 1
ATOM 1421 C CA . PHE A 1 196 ? -9.953 -3.325 25.295 1.00 80.44 196 PHE A CA 1
ATOM 1422 C C . PHE A 1 196 ? -9.408 -2.035 24.678 1.00 80.44 196 PHE A C 1
ATOM 1424 O O . PHE A 1 196 ? -10.190 -1.142 24.346 1.00 80.44 196 PHE A O 1
ATOM 1431 N N . ASP A 1 197 ? -8.095 -1.934 24.480 1.00 89.56 197 ASP A N 1
ATOM 1432 C CA . ASP A 1 197 ? -7.467 -0.711 23.995 1.00 89.56 197 ASP A CA 1
ATOM 1433 C C . ASP A 1 197 ? -7.511 -0.683 22.469 1.00 89.56 197 ASP A C 1
ATOM 1435 O O . ASP A 1 197 ? -6.695 -1.299 21.781 1.00 89.56 197 ASP A O 1
ATOM 1439 N N . LYS A 1 198 ? -8.500 0.027 21.924 1.00 94.50 198 LYS A N 1
ATOM 1440 C CA . LYS A 1 198 ? -8.646 0.209 20.480 1.00 94.50 198 LYS A CA 1
ATOM 1441 C C . LYS A 1 198 ? -7.894 1.454 20.017 1.00 94.50 198 LYS A C 1
ATOM 1443 O O . LYS A 1 198 ? -8.198 2.567 20.444 1.00 94.50 198 LYS A O 1
ATOM 1448 N N . VAL A 1 199 ? -6.976 1.273 19.076 1.00 96.31 199 VAL A N 1
ATOM 1449 C CA . VAL A 1 199 ? -6.313 2.356 18.342 1.00 96.31 199 VAL A CA 1
ATOM 1450 C C . VAL A 1 199 ? -6.824 2.363 16.909 1.00 96.31 199 VAL A C 1
ATOM 1452 O O . VAL A 1 199 ? -7.041 1.304 16.316 1.00 96.31 199 VAL A O 1
ATOM 1455 N N . GLN A 1 200 ? -7.059 3.552 16.358 1.00 97.75 200 GLN A N 1
ATOM 1456 C CA . GLN A 1 200 ? -7.580 3.711 15.005 1.00 97.75 200 GLN A CA 1
ATOM 1457 C C . GLN A 1 200 ? -6.778 4.742 14.222 1.00 97.75 200 GLN A C 1
ATOM 1459 O O . GLN A 1 200 ? -6.375 5.770 14.770 1.00 97.75 200 GLN A O 1
ATOM 1464 N N . TRP A 1 201 ? -6.612 4.477 12.931 1.00 98.38 201 TRP A N 1
ATOM 1465 C CA . TRP A 1 201 ? -6.031 5.394 11.961 1.00 98.38 201 TRP A CA 1
ATOM 1466 C C . TRP A 1 201 ? -6.875 5.411 10.697 1.00 98.38 201 TRP A C 1
ATOM 1468 O O . TRP A 1 201 ? -7.481 4.406 10.319 1.00 98.38 201 TRP A O 1
ATOM 1478 N N . THR A 1 202 ? -6.854 6.551 10.017 1.00 97.81 202 THR A N 1
ATOM 1479 C CA . THR A 1 202 ? -7.572 6.739 8.763 1.00 97.81 202 THR A CA 1
ATOM 1480 C C . THR A 1 202 ? -6.694 7.503 7.785 1.00 97.81 202 THR A C 1
ATOM 1482 O O . THR A 1 202 ? -6.061 8.490 8.164 1.00 97.81 202 THR A O 1
ATOM 1485 N N . THR A 1 203 ? -6.657 7.067 6.527 1.00 97.44 203 THR A N 1
ATOM 1486 C CA . THR A 1 203 ? -6.024 7.831 5.446 1.00 97.44 203 THR A CA 1
ATOM 1487 C C . THR A 1 203 ? -6.767 7.695 4.122 1.00 97.44 203 THR A C 1
ATOM 1489 O O . THR A 1 203 ? -7.487 6.725 3.898 1.00 97.44 203 THR A O 1
ATOM 1492 N N . ALA A 1 204 ? -6.586 8.682 3.247 1.00 96.69 204 ALA A N 1
ATOM 1493 C CA . ALA A 1 204 ? -7.068 8.667 1.878 1.00 96.69 204 ALA A CA 1
ATOM 1494 C C . ALA A 1 204 ? -6.008 8.041 0.959 1.00 96.69 204 ALA A C 1
ATOM 1496 O O . ALA A 1 204 ? -4.899 8.559 0.832 1.00 96.69 204 ALA A O 1
ATOM 1497 N N . VAL A 1 205 ? -6.368 6.943 0.302 1.00 95.69 205 VAL A N 1
ATOM 1498 C CA . VAL A 1 205 ? -5.548 6.231 -0.678 1.00 95.69 205 VAL A CA 1
ATOM 1499 C C . VAL A 1 205 ? -6.087 6.555 -2.076 1.00 95.69 205 VAL A C 1
ATOM 1501 O O . VAL A 1 205 ? -7.173 6.086 -2.436 1.00 95.69 205 VAL A O 1
ATOM 1504 N N . PRO A 1 206 ? -5.383 7.374 -2.875 1.00 94.56 206 PRO A N 1
ATOM 1505 C CA . PRO A 1 206 ? -5.780 7.640 -4.248 1.00 94.56 206 PRO A CA 1
ATOM 1506 C C . PRO A 1 206 ? -5.531 6.400 -5.113 1.00 94.56 206 PRO A C 1
ATOM 1508 O O . PRO A 1 206 ? -4.409 5.907 -5.194 1.00 94.56 206 PRO A O 1
ATOM 1511 N N . ILE A 1 207 ? -6.589 5.909 -5.757 1.00 93.88 207 ILE A N 1
ATOM 1512 C CA . ILE A 1 207 ? -6.558 4.793 -6.704 1.00 93.88 207 ILE A CA 1
ATOM 1513 C C . ILE A 1 207 ? -6.853 5.331 -8.102 1.00 93.88 207 ILE A C 1
ATOM 1515 O O . ILE A 1 207 ? -7.868 6.009 -8.309 1.00 93.88 207 ILE A O 1
ATOM 1519 N N . HIS A 1 208 ? -5.971 5.011 -9.048 1.00 85.19 208 HIS A N 1
ATOM 1520 C CA . HIS A 1 208 ? -6.023 5.470 -10.438 1.00 85.19 208 HIS A CA 1
ATOM 1521 C C . HIS A 1 208 ? -6.223 4.321 -11.432 1.00 85.19 208 HIS A C 1
ATOM 1523 O O . HIS A 1 208 ? -5.797 3.177 -11.140 1.00 85.19 208 HIS A O 1
#

Organism: NCBI:txid449393

Sequence (208 aa):
MALSGVVQALRQLGSFNALTNTSYGTLLIWKIIAVAALVAIAAASRQATHGKAFGRTGADSVPIDRPRLVRAVIIEVVVAVVILGVTSLLMAANPTVANGPTTFSQSLVSNDYIVSVVVSPGGVGSNDLHLYITSPTSSTAEPDSVAVEISDPSRSIDPIAIEVSKAGLGHYTTAAAVFPYPASWTLHISAIYNSFDKVQWTTAVPIH

pLDDT: mean 77.19, std 18.7, range [36.03, 98.38]